Protein AF-A0A4C1UKQ3-F1 (afdb_monomer)

Secondary structure (DSSP, 8-state):
-PPP-PPPPPPPPPHHHHHHHHHHHHHHHHHHHHHHHHHHHHHHHHHHHHHHHHHT--HHHHHHHHHHHHTSPPP----HHHHHHHHTTSTTS----------PPP-----SSTT--HHHHHHHHHTTS-HHHHT---PPPTTT--SS--TT-------TTT--SS-GGG-HHHHTTPPPP-HHHHHTT-S---S-TT-TT-HHHHHHHHHHT-

Radius of gyration: 34.59 Å; Cα contacts (8 Å, |Δi|>4): 148; chains: 1; bounding box: 80×57×110 Å

Solvent-accessible surface area (backbone atoms only — not comparable to full-atom values): 13411 Å² total; per-residue (Å²): 138,83,81,81,84,74,81,73,82,78,82,74,80,52,76,64,58,55,49,52,51,49,52,50,54,52,51,54,50,50,52,53,50,53,58,48,50,56,51,50,53,52,50,52,50,54,53,50,52,52,50,51,60,57,71,68,57,61,59,73,60,57,50,51,56,49,50,58,59,69,68,48,75,76,76,80,78,76,52,72,73,62,53,58,68,67,49,76,81,62,81,87,75,86,88,84,79,90,70,81,90,60,96,75,83,88,80,91,86,79,71,94,54,85,86,60,48,41,68,58,51,45,50,56,48,33,74,75,38,68,18,66,83,69,67,49,73,73,73,64,41,83,38,61,64,45,68,66,75,70,93,84,61,90,58,67,50,40,14,61,46,70,59,42,86,42,56,69,89,74,40,57,56,66,74,72,67,50,81,29,33,16,52,63,32,54,75,68,71,45,86,84,22,87,39,42,62,80,41,86,82,35,64,69,56,50,50,49,53,48,58,29,52,73

Organism: Eumeta variegata (NCBI:txid151549)

pLDDT: mean 76.01, std 15.46, range [34.31, 97.88]

Foldseek 3Di:
DDDDDDDDDDDDDDPVVVVVVVVVVVVVVVVVVVVVVVVVVVVVVVVVVVVVVVVPPPVVVVVVVVVVVVPDPDPPPDDPVNVVVVVPVPPPDDDDDPPPPDPDDDDDDDDPDPPDFQLNVLLVVVVVDQLQVVVDAFDADQAQLHGGDDPPDPGQRADQFERDNDHVVPDPCVVVVHFGFQPVCVVVVHPPGRHTVPDPPPVNRVVRRVSSND

Structure (mmCIF, N/CA/C/O backbone):
data_AF-A0A4C1UKQ3-F1
#
_entry.id   AF-A0A4C1UKQ3-F1
#
loop_
_atom_site.group_PDB
_atom_site.id
_atom_site.type_symbol
_atom_site.label_atom_id
_atom_site.label_alt_id
_atom_site.label_comp_id
_atom_site.label_asym_id
_atom_site.label_entity_id
_atom_site.label_seq_id
_atom_site.pdbx_PDB_ins_code
_atom_site.Cartn_x
_atom_site.Cartn_y
_atom_site.Cartn_z
_atom_site.occupancy
_atom_site.B_iso_or_equiv
_atom_site.auth_seq_id
_atom_site.auth_comp_id
_atom_site.auth_asym_id
_atom_site.auth_atom_id
_atom_site.pdbx_PDB_model_num
ATOM 1 N N . MET A 1 1 ? 35.323 -34.442 -69.545 1.00 52.25 1 MET A N 1
ATOM 2 C CA . MET A 1 1 ? 36.207 -34.529 -68.365 1.00 52.25 1 MET A CA 1
ATOM 3 C C . MET A 1 1 ? 36.497 -33.111 -67.901 1.00 52.25 1 MET A C 1
ATOM 5 O O . MET A 1 1 ? 37.177 -32.387 -68.611 1.00 52.25 1 MET A O 1
ATOM 9 N N . THR A 1 2 ? 35.894 -32.681 -66.796 1.00 52.81 2 THR A N 1
ATOM 10 C CA . THR A 1 2 ? 36.154 -31.389 -66.136 1.00 52.81 2 THR A CA 1
ATOM 11 C C . THR A 1 2 ? 37.324 -31.550 -65.155 1.00 52.81 2 THR A C 1
ATOM 13 O O . THR A 1 2 ? 37.358 -32.564 -64.456 1.00 52.81 2 THR A O 1
ATOM 16 N N . PRO A 1 3 ? 38.295 -30.618 -65.093 1.00 64.12 3 PRO A N 1
ATOM 17 C CA . PRO A 1 3 ? 39.386 -30.708 -64.126 1.00 64.12 3 PRO A CA 1
ATOM 18 C C . PRO A 1 3 ? 38.882 -30.336 -62.719 1.00 64.12 3 PRO A C 1
ATOM 20 O O . PRO A 1 3 ? 37.920 -29.569 -62.606 1.00 64.12 3 PRO A O 1
ATOM 23 N N . PRO A 1 4 ? 39.499 -30.855 -61.641 1.00 64.12 4 PRO A N 1
ATOM 24 C CA . PRO A 1 4 ? 39.109 -30.483 -60.292 1.00 64.12 4 PRO A CA 1
ATOM 25 C C . PRO A 1 4 ? 39.545 -29.040 -60.024 1.00 64.12 4 PRO A C 1
ATOM 27 O O . PRO A 1 4 ? 40.678 -28.653 -60.316 1.00 64.12 4 PRO A O 1
ATOM 30 N N . LEU A 1 5 ? 38.623 -28.247 -59.478 1.00 61.47 5 LEU A N 1
ATOM 31 C CA . LEU A 1 5 ? 38.885 -26.893 -59.011 1.00 61.47 5 LEU A CA 1
ATOM 32 C C . LEU A 1 5 ? 39.903 -26.990 -57.863 1.00 61.47 5 LEU A C 1
ATOM 34 O O . LEU A 1 5 ? 39.582 -27.476 -56.780 1.00 61.47 5 LEU A O 1
ATOM 38 N N . GLY A 1 6 ? 41.154 -26.616 -58.129 1.00 60.28 6 GLY A N 1
ATOM 39 C CA . GLY A 1 6 ? 42.199 -26.577 -57.113 1.00 60.28 6 GLY A CA 1
ATOM 40 C C . GLY A 1 6 ? 41.839 -25.552 -56.042 1.00 60.28 6 GLY A C 1
ATOM 41 O O . GLY A 1 6 ? 41.586 -24.391 -56.361 1.00 60.28 6 GLY A O 1
ATOM 42 N N . ASN A 1 7 ? 41.805 -25.979 -54.779 1.00 62.75 7 ASN A N 1
ATOM 43 C CA . ASN A 1 7 ? 41.652 -25.071 -53.648 1.00 62.75 7 ASN A CA 1
ATOM 44 C C . ASN A 1 7 ? 42.828 -24.085 -53.647 1.00 62.75 7 ASN A C 1
ATOM 46 O O . ASN A 1 7 ? 43.986 -24.495 -53.553 1.00 62.75 7 ASN A O 1
ATOM 50 N N . ALA A 1 8 ? 42.521 -22.794 -53.779 1.00 64.38 8 ALA A N 1
ATOM 51 C CA . ALA A 1 8 ? 43.506 -21.727 -53.681 1.00 64.38 8 ALA A CA 1
ATOM 52 C C . ALA A 1 8 ? 44.165 -21.743 -52.284 1.00 64.38 8 ALA A C 1
ATOM 54 O O . ALA A 1 8 ? 43.470 -22.010 -51.298 1.00 64.38 8 ALA A O 1
ATOM 55 N N . PRO A 1 9 ? 45.476 -21.455 -52.167 1.00 60.47 9 PRO A N 1
ATOM 56 C CA . PRO A 1 9 ? 46.131 -21.349 -50.869 1.00 60.47 9 PRO A CA 1
ATOM 57 C C . PRO A 1 9 ? 45.446 -20.259 -50.042 1.00 60.47 9 PRO A C 1
ATOM 59 O O . PRO A 1 9 ? 45.305 -19.129 -50.511 1.00 60.47 9 PRO A O 1
ATOM 62 N N . GLN A 1 10 ? 45.013 -20.586 -48.821 1.00 66.00 10 GLN A N 1
ATOM 63 C CA . GLN A 1 10 ? 44.554 -19.567 -47.881 1.00 66.00 10 GLN A CA 1
ATOM 64 C C . GLN A 1 10 ? 45.726 -18.621 -47.601 1.00 66.00 10 GLN A C 1
ATOM 66 O O . GLN A 1 10 ? 46.778 -19.063 -47.136 1.00 66.00 10 GLN A O 1
ATOM 71 N N . GLN A 1 11 ? 45.563 -17.338 -47.938 1.00 68.62 11 GLN A N 1
ATOM 72 C CA . GLN A 1 11 ? 46.533 -16.300 -47.601 1.00 68.62 11 GLN A CA 1
ATOM 73 C C . GLN A 1 11 ? 46.699 -16.271 -46.082 1.00 68.62 11 GLN A C 1
ATOM 75 O O . GLN A 1 11 ? 45.738 -16.057 -45.345 1.00 68.62 11 GLN A O 1
ATOM 80 N N . THR A 1 12 ? 47.917 -16.538 -45.617 1.00 71.62 12 THR A N 1
ATOM 81 C CA . THR A 1 12 ? 48.281 -16.353 -44.215 1.00 71.62 12 THR A CA 1
ATOM 82 C C . THR A 1 12 ? 48.297 -14.854 -43.920 1.00 71.62 12 THR A C 1
ATOM 84 O O . THR A 1 12 ? 48.915 -14.129 -44.706 1.00 71.62 12 THR A O 1
ATOM 87 N N . PRO A 1 13 ? 47.657 -14.396 -42.829 1.00 73.69 13 PRO A N 1
ATOM 88 C CA . PRO A 1 13 ? 47.662 -12.986 -42.462 1.00 73.69 13 PRO A CA 1
ATOM 89 C C . PRO A 1 13 ? 49.097 -12.489 -42.315 1.00 73.69 13 PRO A C 1
ATOM 91 O O . PRO A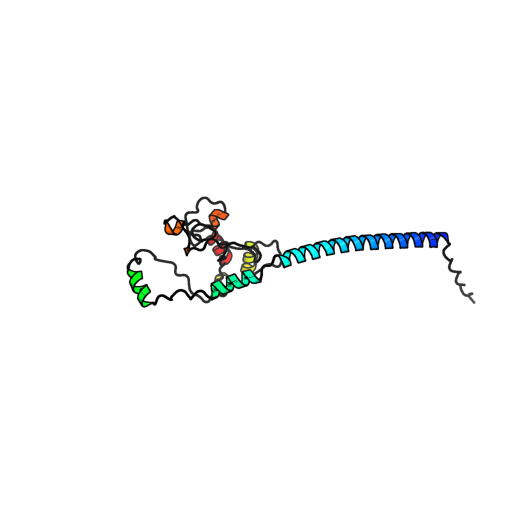 1 13 ? 49.975 -13.231 -41.855 1.00 73.69 13 PRO A O 1
ATOM 94 N N . ASP A 1 14 ? 49.344 -11.252 -42.732 1.00 80.25 14 ASP A N 1
ATOM 95 C CA . ASP A 1 14 ? 50.681 -10.681 -42.641 1.00 80.25 14 ASP A CA 1
ATOM 96 C C . ASP A 1 14 ? 51.063 -10.370 -41.176 1.00 80.25 14 ASP A C 1
ATOM 98 O O . ASP A 1 14 ? 50.234 -10.332 -40.261 1.00 80.25 14 ASP A O 1
ATOM 102 N N . GLY A 1 15 ? 52.360 -10.177 -40.916 1.00 80.56 15 GLY A N 1
ATOM 103 C CA . GLY A 1 15 ? 52.847 -9.916 -39.557 1.00 80.56 15 GLY A CA 1
ATOM 104 C C . GLY A 1 15 ? 52.303 -8.619 -38.938 1.00 80.56 15 GLY A C 1
ATOM 105 O O . GLY A 1 15 ? 52.258 -8.504 -37.712 1.00 80.56 15 GLY A O 1
ATOM 106 N N . ALA A 1 16 ? 51.870 -7.656 -39.758 1.00 82.56 16 ALA A N 1
ATOM 107 C CA . ALA A 1 16 ? 51.319 -6.388 -39.294 1.00 82.56 16 ALA A CA 1
ATOM 108 C C . ALA A 1 16 ? 49.851 -6.541 -38.862 1.00 82.56 16 ALA A C 1
ATOM 110 O O . ALA A 1 16 ? 49.470 -6.017 -37.815 1.00 82.56 16 ALA A O 1
ATOM 111 N N . GLU A 1 17 ? 49.057 -7.321 -39.596 1.00 83.12 17 GLU A N 1
ATOM 112 C CA . GLU A 1 17 ? 47.681 -7.693 -39.256 1.00 83.12 17 GLU A CA 1
ATOM 113 C C . GLU A 1 17 ? 47.626 -8.473 -37.938 1.00 83.12 17 GLU A C 1
ATOM 115 O O . GLU A 1 17 ? 46.808 -8.172 -37.065 1.00 83.12 17 GLU A O 1
ATOM 120 N N . ILE A 1 18 ? 48.553 -9.417 -37.739 1.00 87.25 18 ILE A N 1
ATOM 121 C CA . ILE A 1 18 ? 48.665 -10.181 -36.487 1.00 87.25 18 ILE A CA 1
ATOM 122 C C . ILE A 1 18 ? 49.043 -9.260 -35.316 1.00 87.25 18 ILE A C 1
ATOM 124 O O . ILE A 1 18 ? 48.473 -9.367 -34.224 1.00 87.25 18 ILE A O 1
ATOM 128 N N . SER A 1 19 ? 49.976 -8.326 -35.530 1.00 89.12 19 SER A N 1
ATOM 129 C CA . SER A 1 19 ? 50.371 -7.351 -34.508 1.00 89.12 19 SER A CA 1
ATOM 130 C C . SER A 1 19 ? 49.210 -6.428 -34.129 1.00 89.12 19 SER A C 1
ATOM 132 O O . SER A 1 19 ? 48.970 -6.210 -32.943 1.00 89.12 19 SER A O 1
ATOM 134 N N . ALA A 1 20 ? 48.463 -5.919 -35.112 1.00 90.25 20 ALA A N 1
ATOM 135 C CA . ALA A 1 20 ? 47.317 -5.044 -34.881 1.00 90.25 20 ALA A CA 1
ATOM 136 C C . ALA A 1 20 ? 46.193 -5.766 -34.123 1.00 90.25 20 ALA A C 1
ATOM 138 O O . ALA A 1 20 ? 45.670 -5.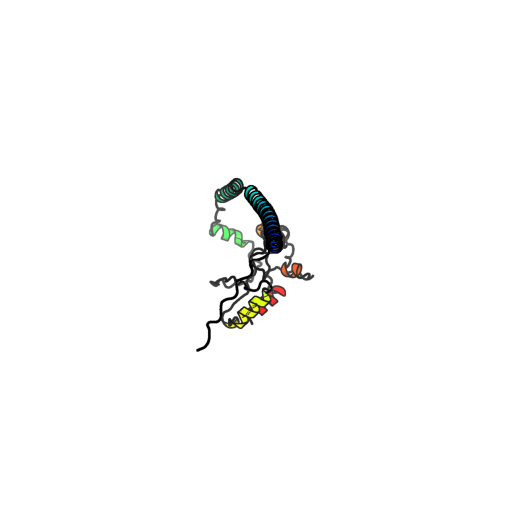237 -33.140 1.00 90.25 20 ALA A O 1
ATOM 139 N N . ALA A 1 21 ? 45.873 -7.003 -34.517 1.00 89.62 21 ALA A N 1
ATOM 140 C CA . ALA A 1 21 ? 44.888 -7.829 -33.823 1.00 89.62 21 ALA A CA 1
ATOM 141 C C . ALA A 1 21 ? 45.292 -8.098 -32.364 1.00 89.62 21 ALA A C 1
ATOM 143 O O . ALA A 1 21 ? 44.462 -8.007 -31.462 1.00 89.62 21 ALA A O 1
ATOM 144 N N . THR A 1 22 ? 46.579 -8.352 -32.112 1.00 90.94 22 THR A N 1
ATOM 145 C CA . THR A 1 22 ? 47.104 -8.567 -30.755 1.00 90.94 22 THR A CA 1
ATOM 146 C C . THR A 1 22 ? 46.943 -7.320 -29.884 1.00 90.94 22 THR A C 1
ATOM 148 O O . THR A 1 22 ? 46.525 -7.420 -28.730 1.00 90.94 22 THR A O 1
ATOM 151 N N . THR A 1 23 ? 47.224 -6.131 -30.425 1.00 93.75 23 THR A N 1
ATOM 152 C CA . THR A 1 23 ? 47.033 -4.866 -29.703 1.00 93.75 23 THR A CA 1
ATOM 153 C C . THR A 1 23 ? 45.564 -4.620 -29.364 1.00 93.75 23 THR A C 1
ATOM 155 O O . THR A 1 23 ? 45.269 -4.243 -28.232 1.00 93.75 23 THR A O 1
ATOM 158 N N . ILE A 1 24 ? 44.644 -4.880 -30.299 1.00 94.50 24 ILE A N 1
ATOM 159 C CA . ILE A 1 24 ? 43.198 -4.725 -30.074 1.00 94.50 24 ILE A CA 1
ATOM 160 C C . ILE A 1 24 ? 42.726 -5.667 -28.963 1.00 94.50 24 ILE A C 1
ATOM 162 O O . ILE A 1 24 ? 42.118 -5.216 -27.996 1.00 94.50 24 ILE A O 1
ATOM 166 N N . ILE A 1 25 ? 43.080 -6.951 -29.047 1.00 95.12 25 ILE A N 1
ATOM 167 C CA . ILE A 1 25 ? 42.702 -7.959 -28.046 1.00 95.12 25 ILE A CA 1
ATOM 168 C C . ILE A 1 25 ? 43.240 -7.585 -26.660 1.00 95.12 25 ILE A C 1
ATOM 170 O O . ILE A 1 25 ? 42.532 -7.689 -25.658 1.00 95.12 25 ILE A O 1
ATOM 174 N N . ASN A 1 26 ? 44.490 -7.127 -26.583 1.00 94.44 26 ASN A N 1
ATOM 175 C CA . ASN A 1 26 ? 45.079 -6.700 -25.317 1.00 94.44 26 ASN A CA 1
ATOM 176 C C . ASN A 1 26 ? 44.364 -5.472 -24.748 1.00 94.44 26 ASN A C 1
ATOM 178 O O . ASN A 1 26 ? 44.106 -5.427 -23.547 1.00 94.44 26 ASN A O 1
ATOM 182 N N . GLN A 1 27 ? 43.992 -4.512 -25.595 1.00 95.88 27 GLN A N 1
ATOM 183 C CA . GLN A 1 27 ? 43.266 -3.321 -25.169 1.00 95.88 27 GLN A CA 1
ATOM 184 C C . GLN A 1 27 ? 41.858 -3.652 -24.660 1.00 95.88 27 GLN A C 1
ATOM 186 O O . GLN A 1 27 ? 41.447 -3.143 -23.619 1.00 95.88 27 GLN A O 1
ATOM 191 N N . GLU A 1 28 ? 41.134 -4.536 -25.346 1.00 95.94 28 GLU A N 1
ATOM 192 C CA . GLU A 1 28 ? 39.819 -5.015 -24.907 1.00 95.94 28 GLU A CA 1
ATOM 193 C C . GLU A 1 28 ? 39.906 -5.781 -23.584 1.00 95.94 28 GLU A C 1
ATOM 195 O O . GLU A 1 28 ? 39.050 -5.638 -22.710 1.00 95.94 28 GLU A O 1
ATOM 200 N N . ASN A 1 29 ? 40.956 -6.582 -23.401 1.00 95.88 29 ASN A N 1
ATOM 201 C CA . ASN A 1 29 ? 41.187 -7.275 -22.139 1.00 95.88 29 ASN A CA 1
ATOM 202 C C . ASN A 1 29 ? 41.502 -6.299 -21.000 1.00 95.88 29 ASN A C 1
ATOM 204 O O . ASN A 1 29 ? 40.988 -6.489 -19.899 1.00 95.88 29 ASN A O 1
ATOM 208 N N . LEU A 1 30 ? 42.281 -5.244 -21.259 1.00 96.75 30 LEU A N 1
ATOM 209 C CA . LEU A 1 30 ? 42.541 -4.188 -20.277 1.00 96.75 30 LEU A CA 1
ATOM 210 C C . LEU A 1 30 ? 41.256 -3.448 -19.881 1.00 96.75 30 LEU A C 1
ATOM 212 O O . LEU A 1 30 ? 41.006 -3.280 -18.689 1.00 96.75 30 LEU A O 1
ATOM 216 N N . ASP A 1 31 ? 40.410 -3.084 -20.847 1.00 96.94 31 ASP A N 1
ATOM 217 C CA . ASP A 1 31 ? 39.111 -2.446 -20.580 1.00 96.94 31 ASP A CA 1
ATOM 218 C C . ASP A 1 31 ? 38.202 -3.346 -19.727 1.00 96.94 31 ASP A C 1
ATOM 220 O O . ASP A 1 31 ? 37.620 -2.921 -18.726 1.00 96.94 31 ASP A O 1
ATOM 224 N N . ARG A 1 32 ? 38.146 -4.642 -20.056 1.00 96.94 32 ARG A N 1
ATOM 225 C CA . ARG A 1 32 ? 37.384 -5.629 -19.281 1.00 96.94 32 ARG A CA 1
ATOM 226 C C . ARG A 1 32 ? 37.901 -5.791 -17.854 1.00 96.94 32 ARG A C 1
ATOM 228 O O . ARG A 1 32 ? 37.076 -5.942 -16.951 1.00 96.94 32 ARG A O 1
ATOM 235 N N . CYS A 1 33 ? 39.220 -5.792 -17.655 1.00 95.12 33 CYS A N 1
ATOM 236 C CA . CYS A 1 33 ? 39.830 -5.864 -16.328 1.00 95.12 33 CYS A CA 1
ATOM 237 C C . CYS A 1 33 ? 39.490 -4.620 -15.504 1.00 95.12 33 CYS A C 1
ATOM 239 O O . CYS A 1 33 ? 38.951 -4.765 -14.410 1.00 95.12 33 CYS A O 1
ATOM 241 N N . SER A 1 34 ? 39.673 -3.424 -16.066 1.00 97.25 34 SER A N 1
ATOM 242 C CA . SER A 1 34 ? 39.335 -2.163 -15.393 1.00 97.25 34 SER A CA 1
ATOM 243 C C . SER A 1 34 ? 37.853 -2.108 -14.998 1.00 97.25 34 SER A C 1
ATOM 245 O O . SER A 1 34 ? 37.510 -1.859 -13.846 1.00 97.25 34 SER A O 1
ATOM 247 N N . LYS A 1 35 ? 36.947 -2.495 -15.902 1.00 97.50 35 LYS A N 1
ATOM 248 C CA . LYS A 1 35 ? 35.506 -2.551 -15.612 1.00 97.50 35 LYS A CA 1
ATOM 249 C C . LYS A 1 35 ? 35.136 -3.565 -14.525 1.00 97.50 35 LYS A C 1
ATOM 251 O O . LYS A 1 35 ? 34.090 -3.436 -13.883 1.00 97.50 35 LYS A O 1
ATOM 256 N N . MET A 1 36 ? 35.917 -4.633 -14.373 1.00 97.56 36 MET A N 1
ATOM 257 C CA . MET A 1 36 ? 35.715 -5.607 -13.302 1.00 97.56 36 MET A CA 1
ATOM 258 C C . MET A 1 36 ? 36.168 -5.040 -11.955 1.00 97.56 36 MET A C 1
ATOM 260 O O . MET A 1 36 ? 35.475 -5.247 -10.960 1.00 97.56 36 MET A O 1
ATOM 264 N N . GLU A 1 37 ? 37.279 -4.305 -11.931 1.00 95.19 37 GLU A N 1
ATOM 265 C CA . GLU A 1 37 ? 37.791 -3.636 -10.732 1.00 95.19 37 GLU A CA 1
ATOM 266 C C . GLU A 1 37 ? 36.777 -2.623 -10.188 1.00 95.19 37 GLU A C 1
ATOM 268 O O . GLU A 1 37 ? 36.407 -2.723 -9.019 1.00 95.19 37 GLU A O 1
ATOM 273 N N . ASP A 1 38 ? 36.195 -1.779 -11.047 1.00 97.56 38 ASP A N 1
ATOM 274 C CA . ASP A 1 38 ? 35.147 -0.822 -10.653 1.00 97.56 38 ASP A CA 1
ATOM 275 C C . ASP A 1 38 ? 33.934 -1.515 -10.005 1.00 97.56 38 ASP A C 1
ATOM 277 O O . ASP A 1 38 ? 33.355 -1.060 -9.013 1.00 97.56 38 ASP A O 1
ATOM 281 N N . LYS A 1 39 ? 33.521 -2.660 -10.566 1.00 97.12 39 LYS A N 1
ATOM 282 C CA . LYS A 1 39 ? 32.414 -3.455 -10.013 1.00 97.12 39 LYS A CA 1
ATOM 283 C C . LYS A 1 39 ? 32.779 -4.068 -8.669 1.00 97.12 39 LYS A C 1
ATOM 285 O O . LYS A 1 39 ? 31.918 -4.146 -7.795 1.00 97.12 39 LYS A O 1
ATOM 290 N N . MET A 1 40 ? 34.018 -4.526 -8.515 1.00 97.88 40 MET A N 1
ATOM 291 C CA . MET A 1 40 ? 34.505 -5.109 -7.271 1.00 97.88 40 MET A CA 1
ATOM 292 C C . MET A 1 40 ? 34.584 -4.054 -6.166 1.00 97.88 40 MET A C 1
ATOM 294 O O . MET A 1 40 ? 34.157 -4.328 -5.047 1.00 97.88 40 MET A O 1
ATOM 298 N N . GLU A 1 41 ? 35.037 -2.843 -6.484 1.00 97.38 41 GLU A N 1
ATOM 299 C CA . GLU A 1 41 ? 35.058 -1.721 -5.546 1.00 97.38 41 GLU A CA 1
ATOM 300 C C . GLU A 1 41 ? 33.640 -1.343 -5.097 1.00 97.38 41 GLU A C 1
ATOM 302 O O . GLU A 1 41 ? 33.370 -1.218 -3.899 1.00 97.38 41 GLU A O 1
ATOM 307 N N . LYS A 1 42 ? 32.687 -1.282 -6.037 1.00 97.50 42 LYS A N 1
ATOM 308 C CA . LYS A 1 42 ? 31.276 -1.049 -5.709 1.00 97.50 42 LYS A CA 1
ATOM 309 C C . LYS A 1 42 ? 30.697 -2.141 -4.804 1.00 97.50 42 LYS A C 1
ATOM 311 O O . LYS A 1 42 ? 30.035 -1.831 -3.814 1.00 97.50 42 LYS A O 1
ATOM 316 N N . LEU A 1 43 ? 30.956 -3.412 -5.115 1.00 97.81 43 LEU A N 1
ATOM 317 C CA . LEU A 1 43 ? 30.516 -4.534 -4.281 1.00 97.81 43 LEU A CA 1
ATOM 318 C C . LEU A 1 43 ? 31.134 -4.471 -2.881 1.00 97.81 43 LEU A C 1
ATOM 320 O O . LEU A 1 43 ? 30.448 -4.736 -1.897 1.00 97.81 43 LEU A O 1
ATOM 324 N N . LEU A 1 44 ? 32.406 -4.087 -2.771 1.00 97.25 44 LEU A N 1
ATOM 325 C CA . LEU A 1 44 ? 33.081 -3.933 -1.486 1.00 97.25 44 LEU A CA 1
ATOM 326 C C . LEU A 1 44 ? 32.432 -2.827 -0.639 1.00 97.25 44 LEU A C 1
ATOM 328 O O . LEU A 1 44 ? 32.240 -3.010 0.568 1.00 97.25 44 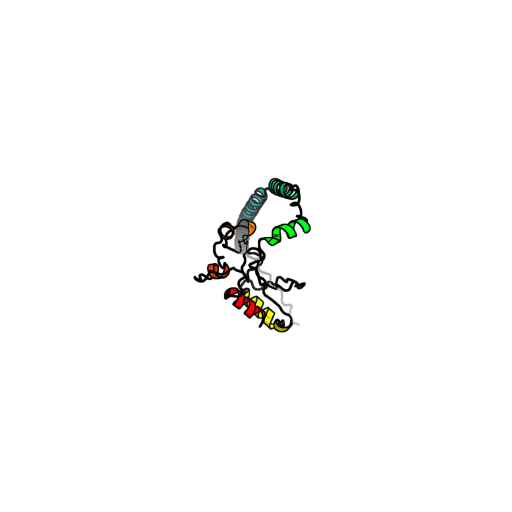LEU A O 1
ATOM 33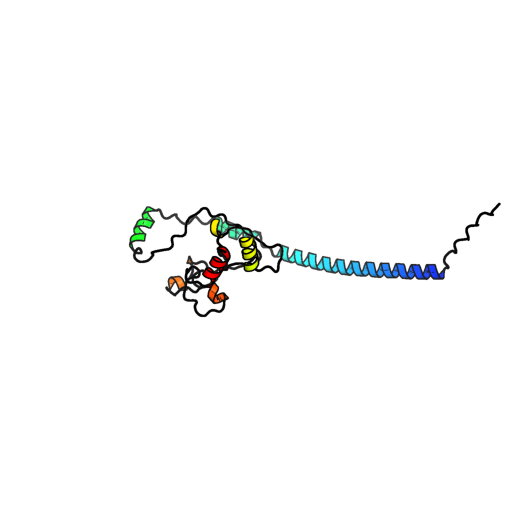2 N N . ALA A 1 45 ? 32.034 -1.717 -1.264 1.00 97.38 45 ALA A N 1
ATOM 333 C CA . ALA A 1 45 ? 31.298 -0.645 -0.598 1.00 97.38 45 ALA A CA 1
ATOM 334 C C . ALA A 1 45 ? 29.914 -1.112 -0.104 1.00 97.38 45 ALA A C 1
ATOM 336 O O . ALA A 1 45 ? 29.563 -0.877 1.054 1.00 97.38 45 ALA A O 1
ATOM 337 N N . GLU A 1 46 ? 29.154 -1.836 -0.932 1.00 96.19 46 GLU A N 1
ATOM 338 C CA . GLU A 1 46 ? 27.840 -2.391 -0.560 1.00 96.19 46 GLU A CA 1
ATOM 339 C C . GLU A 1 46 ? 27.943 -3.417 0.585 1.00 96.19 46 GLU A C 1
ATOM 341 O O . GLU A 1 46 ? 27.157 -3.384 1.540 1.00 96.19 46 GLU A O 1
ATOM 346 N N . VAL A 1 47 ? 28.947 -4.299 0.538 1.00 96.31 47 VAL A N 1
ATOM 347 C CA . VAL A 1 47 ? 29.224 -5.278 1.603 1.00 96.31 47 VAL A CA 1
ATOM 348 C C . VAL A 1 47 ? 29.601 -4.574 2.905 1.00 96.31 47 VAL A C 1
ATOM 350 O O . VAL A 1 47 ? 29.113 -4.952 3.972 1.00 96.31 47 VAL A O 1
ATOM 353 N N . THR A 1 48 ? 30.430 -3.532 2.834 1.00 95.12 48 THR A N 1
ATOM 354 C CA . THR A 1 48 ? 30.837 -2.753 4.012 1.00 95.12 48 THR A CA 1
ATOM 355 C C . THR A 1 48 ? 29.643 -2.036 4.639 1.00 95.12 48 THR A C 1
ATOM 357 O O . THR A 1 48 ? 29.446 -2.135 5.849 1.00 95.12 48 THR A O 1
ATOM 360 N N . SER A 1 49 ? 28.793 -1.409 3.822 1.00 95.50 49 SER A N 1
ATOM 361 C CA . SER A 1 49 ? 27.562 -0.756 4.283 1.00 95.50 49 SER A CA 1
ATOM 362 C C . SER A 1 49 ? 26.607 -1.744 4.963 1.00 95.50 49 SER A C 1
ATOM 364 O O . SER A 1 49 ? 26.124 -1.498 6.067 1.00 95.50 49 SER A O 1
ATOM 366 N N . THR A 1 50 ? 26.398 -2.919 4.362 1.00 90.44 50 THR A N 1
ATOM 367 C CA . THR A 1 50 ? 25.539 -3.965 4.940 1.00 90.44 50 THR A CA 1
ATOM 368 C C . THR A 1 50 ? 26.090 -4.474 6.274 1.00 90.44 50 THR A C 1
ATOM 370 O O . THR A 1 50 ? 25.339 -4.687 7.229 1.00 90.44 50 THR A O 1
ATOM 373 N N . LYS A 1 51 ? 27.414 -4.649 6.365 1.00 90.50 51 LYS A N 1
ATOM 374 C CA . LYS A 1 51 ? 28.095 -5.064 7.595 1.00 90.50 51 LYS A CA 1
ATOM 375 C C . LYS A 1 51 ? 27.928 -4.032 8.712 1.00 90.50 51 LYS A C 1
ATOM 377 O O . LYS A 1 51 ? 27.717 -4.425 9.857 1.00 90.50 51 LYS A O 1
ATOM 382 N N . GLU A 1 52 ? 27.997 -2.742 8.392 1.00 90.00 52 GLU A N 1
ATOM 383 C CA . GLU A 1 52 ? 27.764 -1.663 9.355 1.00 90.00 52 GLU A CA 1
ATOM 384 C C . GLU A 1 52 ? 26.327 -1.692 9.890 1.00 90.00 52 GLU A C 1
ATOM 386 O O . GLU A 1 52 ? 26.125 -1.721 11.105 1.00 90.00 52 GLU A O 1
ATOM 391 N N . MET A 1 53 ? 25.334 -1.792 9.000 1.00 84.81 53 MET A N 1
ATOM 392 C CA . MET A 1 53 ? 23.924 -1.897 9.392 1.00 84.81 53 MET A CA 1
ATOM 393 C C . MET A 1 53 ? 23.664 -3.100 10.306 1.00 84.81 53 MET A C 1
ATOM 395 O O . MET A 1 53 ? 22.921 -2.996 11.281 1.00 84.81 53 MET A O 1
ATOM 399 N N . LEU A 1 54 ? 24.291 -4.244 10.015 1.00 83.06 54 LEU A N 1
ATOM 400 C CA . LEU A 1 54 ? 24.150 -5.445 10.833 1.00 83.06 54 LEU A CA 1
ATOM 401 C C . LEU A 1 54 ? 24.831 -5.295 12.203 1.00 83.06 54 LEU A C 1
ATOM 403 O O . LEU A 1 54 ? 24.295 -5.766 13.204 1.00 83.06 54 LEU A O 1
ATOM 407 N N . GLY A 1 55 ? 25.980 -4.614 12.264 1.00 80.69 55 GLY A N 1
ATOM 408 C CA . GLY A 1 55 ? 26.690 -4.323 13.514 1.00 80.69 55 GLY A CA 1
ATOM 409 C C . GLY A 1 55 ? 25.927 -3.381 14.451 1.00 80.69 55 GLY A C 1
ATOM 410 O O . GLY A 1 55 ? 26.082 -3.470 15.665 1.00 80.69 55 GLY A O 1
ATOM 411 N N . GLN A 1 56 ? 25.060 -2.524 13.908 1.00 76.38 56 GLN A N 1
ATOM 412 C CA . GLN A 1 56 ? 24.199 -1.625 14.686 1.00 76.38 56 GLN A CA 1
ATOM 413 C C . GLN A 1 56 ? 22.965 -2.324 15.289 1.00 76.38 56 GLN A C 1
ATOM 415 O O . GLN A 1 56 ? 22.216 -1.725 16.064 1.00 76.38 56 GLN A O 1
ATOM 420 N N . MET A 1 57 ? 22.723 -3.597 14.964 1.00 76.31 57 MET A N 1
ATOM 421 C CA . MET A 1 57 ? 21.564 -4.332 15.459 1.00 76.31 57 MET A CA 1
ATOM 422 C C . MET A 1 57 ? 21.796 -4.811 16.901 1.00 76.31 57 MET A C 1
ATOM 424 O O . MET A 1 57 ? 22.389 -5.861 17.143 1.00 76.31 57 MET A O 1
ATOM 428 N N . HIS A 1 58 ? 21.286 -4.059 17.879 1.00 73.69 58 HIS A N 1
ATOM 429 C CA . HIS A 1 58 ? 21.478 -4.356 19.303 1.00 73.69 58 HIS A CA 1
ATOM 430 C C . HIS A 1 58 ? 20.532 -5.448 19.847 1.00 73.69 58 HIS A C 1
ATOM 432 O O . HIS A 1 58 ? 19.727 -5.238 20.758 1.00 73.69 58 HIS A O 1
ATOM 438 N N . VAL A 1 59 ? 20.615 -6.647 19.263 1.00 77.38 59 VAL A N 1
ATOM 439 C CA . VAL A 1 59 ? 19.766 -7.808 19.592 1.00 77.38 59 VAL A CA 1
ATOM 440 C C . VAL A 1 59 ? 19.729 -8.132 21.098 1.00 77.38 59 VAL A C 1
ATOM 442 O O . VAL A 1 59 ? 18.632 -8.373 21.605 1.00 77.38 59 VAL A O 1
ATOM 445 N N . PRO A 1 60 ? 20.849 -8.101 21.855 1.00 75.50 60 PRO A N 1
ATOM 446 C CA . PRO A 1 60 ? 20.822 -8.428 23.282 1.00 75.50 60 PRO A CA 1
ATOM 447 C C . PRO A 1 60 ? 19.985 -7.455 24.129 1.00 75.50 60 PRO A C 1
ATOM 449 O O . PRO A 1 60 ? 19.225 -7.898 24.986 1.00 75.50 60 PRO A O 1
ATOM 452 N N . GLU A 1 61 ? 20.060 -6.148 23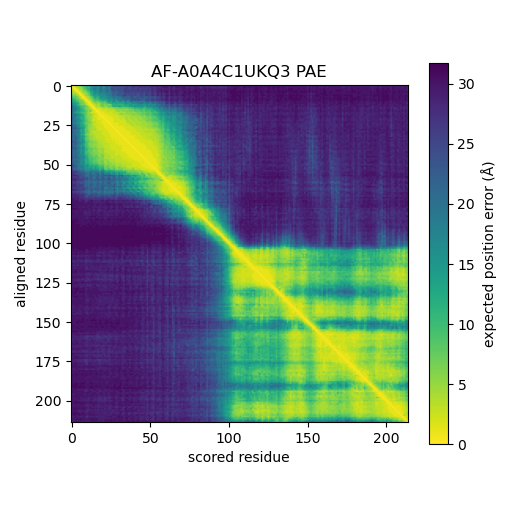.860 1.00 78.50 61 GLU A N 1
ATOM 453 C CA . GLU A 1 61 ? 19.272 -5.142 24.600 1.00 78.50 61 GLU A CA 1
ATOM 454 C C . GLU A 1 61 ? 17.795 -5.202 24.228 1.00 78.50 61 GLU A C 1
ATOM 456 O O . GLU A 1 61 ? 16.941 -5.179 25.111 1.00 78.50 61 GLU A O 1
ATOM 461 N N . ARG A 1 62 ? 17.478 -5.380 22.938 1.00 79.50 62 ARG A N 1
ATOM 462 C CA . ARG A 1 62 ? 16.089 -5.559 22.481 1.00 79.50 62 ARG A CA 1
ATOM 463 C C . ARG A 1 62 ? 15.439 -6.799 23.100 1.00 79.50 62 ARG A C 1
ATOM 465 O O . ARG A 1 62 ? 14.260 -6.774 23.446 1.00 79.50 62 ARG A O 1
ATOM 472 N N . LEU A 1 63 ? 16.197 -7.883 23.274 1.00 82.94 63 LEU A N 1
ATOM 473 C CA . LEU A 1 63 ? 15.717 -9.082 23.964 1.00 82.94 63 LEU A CA 1
ATOM 474 C C . LEU A 1 63 ? 15.486 -8.836 25.459 1.00 82.94 63 LEU A C 1
ATOM 476 O O . LEU A 1 63 ? 14.518 -9.357 26.012 1.00 82.94 63 LEU A O 1
ATOM 480 N N . GLU A 1 64 ? 16.337 -8.049 26.112 1.00 84.12 64 GLU A N 1
ATOM 481 C CA . GLU A 1 64 ? 16.167 -7.688 27.521 1.00 84.12 64 GLU A CA 1
ATOM 482 C C . GLU A 1 64 ? 14.940 -6.786 27.743 1.00 84.12 64 GLU A C 1
ATOM 484 O O . GLU A 1 64 ? 14.182 -6.985 28.694 1.00 84.12 64 GLU A O 1
ATOM 489 N N . GLU A 1 65 ? 14.665 -5.854 26.825 1.00 83.25 65 GLU A N 1
ATOM 490 C CA . GLU A 1 65 ? 13.424 -5.066 26.818 1.00 83.25 65 GLU A CA 1
ATOM 491 C C . GLU A 1 65 ? 12.179 -5.965 26.747 1.00 83.25 65 GLU A C 1
ATOM 493 O O . GLU A 1 65 ? 11.238 -5.788 27.525 1.00 83.25 65 GLU A O 1
ATOM 498 N N . ILE A 1 66 ? 12.186 -6.978 25.875 1.00 81.88 66 ILE A N 1
ATOM 499 C CA . ILE A 1 66 ? 11.077 -7.934 25.739 1.00 81.88 66 ILE A CA 1
ATOM 500 C C . ILE A 1 66 ? 10.914 -8.774 27.010 1.00 81.88 66 ILE A C 1
ATOM 502 O O . ILE A 1 66 ? 9.792 -8.927 27.498 1.00 81.88 66 ILE A O 1
ATOM 506 N N . ARG A 1 67 ? 12.010 -9.283 27.592 1.00 83.12 67 ARG A N 1
ATOM 507 C CA . ARG A 1 67 ? 11.953 -10.051 28.850 1.00 83.12 67 ARG A CA 1
ATOM 508 C C . ARG A 1 67 ? 11.318 -9.239 29.976 1.00 83.12 67 ARG A C 1
ATOM 510 O O . ARG A 1 67 ? 10.479 -9.772 30.699 1.00 83.12 67 ARG A O 1
ATOM 517 N N . LYS A 1 68 ? 11.643 -7.946 30.091 1.00 84.69 68 LYS A N 1
ATOM 518 C CA . LYS A 1 68 ? 11.029 -7.045 31.083 1.00 84.69 68 LYS A CA 1
ATOM 519 C C . LYS A 1 68 ? 9.527 -6.864 30.875 1.00 84.69 68 LYS A C 1
ATOM 521 O O . LYS A 1 68 ? 8.795 -6.720 31.852 1.00 84.69 68 LYS A O 1
ATOM 526 N N . VAL A 1 69 ? 9.054 -6.864 29.630 1.00 78.12 69 VAL A N 1
ATOM 527 C CA . VAL A 1 69 ? 7.617 -6.792 29.325 1.00 78.12 69 VAL A CA 1
ATOM 528 C C . VAL A 1 69 ? 6.917 -8.104 29.679 1.00 78.12 69 VAL A C 1
ATOM 530 O O . VAL A 1 69 ? 5.858 -8.066 30.296 1.00 78.12 69 VAL A O 1
ATOM 533 N N . VAL A 1 70 ? 7.522 -9.251 29.358 1.00 77.44 70 VAL A N 1
ATOM 534 C CA . VAL A 1 70 ? 6.961 -10.583 29.653 1.00 77.44 70 VAL A CA 1
ATOM 535 C C . VAL A 1 70 ? 6.932 -10.878 31.157 1.00 77.44 70 VAL A C 1
ATOM 537 O O . VAL A 1 70 ? 6.012 -11.532 31.635 1.00 77.44 70 VAL A O 1
ATOM 540 N N . ALA A 1 71 ? 7.906 -10.373 31.919 1.00 77.62 71 ALA A N 1
ATOM 541 C CA . ALA A 1 71 ? 7.976 -10.559 33.367 1.00 77.62 71 ALA A CA 1
ATOM 542 C C . ALA A 1 71 ? 6.994 -9.675 34.163 1.00 77.62 71 ALA A C 1
ATOM 544 O O . ALA A 1 71 ? 6.849 -9.869 35.371 1.00 77.62 71 ALA A O 1
ATOM 545 N N . LYS A 1 72 ? 6.321 -8.699 33.531 1.00 78.62 72 LYS A N 1
ATOM 546 C CA . LYS A 1 72 ? 5.286 -7.912 34.213 1.00 78.62 72 LYS A CA 1
ATOM 547 C C . LYS A 1 72 ? 4.065 -8.801 34.481 1.00 78.62 72 LYS A C 1
ATOM 549 O O . LYS A 1 72 ? 3.533 -9.373 33.530 1.00 78.62 72 LYS A O 1
ATOM 554 N N . PRO A 1 73 ? 3.585 -8.890 35.737 1.00 66.94 73 PRO A N 1
ATOM 555 C CA . PRO A 1 73 ? 2.350 -9.596 36.046 1.00 66.94 73 PRO A CA 1
ATOM 556 C C . PRO A 1 73 ? 1.215 -9.058 35.181 1.00 66.94 73 PRO A C 1
ATOM 558 O O . PRO A 1 73 ? 1.083 -7.840 35.017 1.00 66.94 73 PRO A O 1
ATOM 561 N N . ALA A 1 74 ? 0.407 -9.967 34.631 1.00 57.12 74 ALA A N 1
ATOM 562 C CA . ALA A 1 74 ? -0.803 -9.591 33.920 1.00 57.12 74 ALA A CA 1
ATOM 563 C C . ALA A 1 74 ? -1.608 -8.624 34.808 1.00 57.12 74 ALA A C 1
ATOM 565 O O . ALA A 1 74 ? -1.742 -8.892 36.008 1.00 57.12 74 ALA A O 1
ATOM 566 N N . PRO A 1 75 ? -2.103 -7.496 34.263 1.00 65.25 75 PRO A N 1
ATOM 567 C CA . PRO A 1 75 ? -2.971 -6.600 35.008 1.00 65.25 75 PRO A CA 1
ATOM 568 C C . PRO A 1 75 ? -4.054 -7.425 35.694 1.00 65.25 75 PRO A C 1
ATOM 570 O O . PRO A 1 75 ? -4.673 -8.266 35.040 1.00 65.25 75 PRO A O 1
ATOM 573 N N . HIS A 1 76 ? -4.222 -7.222 37.004 1.00 64.38 76 HIS A N 1
ATOM 574 C CA . HIS A 1 76 ? -5.243 -7.902 37.793 1.00 64.38 76 HIS A CA 1
ATOM 575 C C . HIS A 1 76 ? -6.561 -7.836 37.020 1.00 64.38 76 HIS A C 1
ATOM 577 O O . HIS A 1 76 ? -7.087 -6.743 36.798 1.00 64.38 76 HIS A O 1
ATOM 583 N N . MET A 1 77 ? -7.053 -8.985 36.548 1.00 52.62 77 MET A N 1
ATOM 584 C CA . MET A 1 77 ? -8.384 -9.059 35.959 1.00 52.62 77 MET A CA 1
ATOM 585 C C . MET A 1 77 ? -9.351 -8.580 37.034 1.00 52.62 77 MET A C 1
ATOM 587 O O . MET A 1 77 ? -9.535 -9.262 38.039 1.00 52.62 77 MET A O 1
ATOM 591 N N . MET A 1 78 ? -9.930 -7.394 36.853 1.00 63.25 78 MET A N 1
ATOM 592 C CA . MET A 1 78 ? -11.076 -6.988 37.654 1.00 63.25 78 MET A CA 1
ATOM 593 C C . MET A 1 78 ? -12.163 -8.047 37.484 1.00 63.25 78 MET A C 1
ATOM 595 O O . MET A 1 78 ? -12.555 -8.365 36.359 1.00 63.25 78 MET A O 1
ATOM 599 N N . ASP A 1 79 ? -12.626 -8.588 38.607 1.00 73.69 79 ASP A N 1
ATOM 600 C CA . ASP A 1 79 ? -13.753 -9.507 38.636 1.00 73.69 79 ASP A CA 1
ATOM 601 C C . ASP A 1 79 ? -15.014 -8.780 38.138 1.00 73.69 79 ASP A C 1
ATOM 603 O O . ASP A 1 79 ? 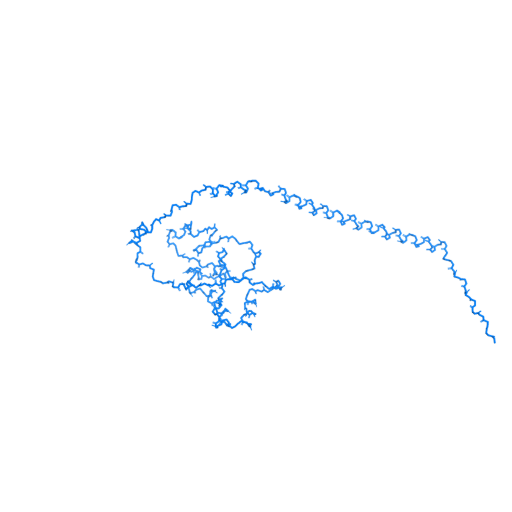-15.232 -7.591 38.393 1.00 73.69 79 ASP A O 1
ATOM 607 N N . TYR A 1 80 ? -15.855 -9.501 37.402 1.00 50.94 80 TYR A N 1
ATOM 608 C CA . TYR A 1 80 ? -17.078 -8.991 36.787 1.00 50.94 80 TYR A CA 1
ATOM 609 C C . TYR A 1 80 ? -18.013 -8.342 37.822 1.00 50.94 80 TYR A C 1
ATOM 611 O O . TYR A 1 80 ? -18.672 -7.337 37.535 1.00 50.94 80 TYR A O 1
ATOM 619 N N . ALA A 1 81 ? -18.019 -8.862 39.053 1.00 60.38 81 ALA A N 1
ATOM 620 C CA . ALA A 1 81 ? -18.769 -8.295 40.169 1.00 60.38 81 ALA A CA 1
ATOM 621 C C . ALA A 1 81 ? -18.280 -6.888 40.566 1.00 60.38 81 ALA A C 1
ATOM 623 O O . ALA A 1 81 ? -19.092 -6.006 40.848 1.00 60.38 81 ALA A O 1
ATOM 624 N N . GLU A 1 82 ? -16.970 -6.641 40.524 1.00 59.50 82 GLU A N 1
ATOM 625 C CA . GLU A 1 82 ? -16.364 -5.356 40.887 1.00 59.50 82 GLU A CA 1
ATOM 626 C C . GLU A 1 82 ? -16.635 -4.279 39.816 1.00 59.50 82 GLU A C 1
ATOM 628 O O . GLU A 1 82 ? -16.910 -3.114 40.127 1.00 59.50 82 GLU A O 1
ATOM 633 N N . ALA A 1 83 ? -16.670 -4.681 38.540 1.00 57.97 83 ALA A N 1
ATOM 634 C CA . ALA A 1 83 ? -17.031 -3.807 37.422 1.00 57.97 83 ALA A CA 1
ATOM 635 C C . ALA A 1 83 ? -18.504 -3.351 37.476 1.00 57.97 83 ALA A C 1
ATOM 637 O O . ALA A 1 83 ? -18.815 -2.192 37.174 1.00 57.97 83 ALA A O 1
ATOM 638 N N . ALA A 1 84 ? -19.414 -4.228 37.917 1.00 53.09 84 ALA A N 1
ATOM 639 C CA . ALA A 1 84 ? -20.839 -3.918 38.025 1.00 53.09 84 ALA A CA 1
ATOM 640 C C . ALA A 1 84 ? -21.130 -2.826 39.073 1.00 53.09 84 ALA A C 1
ATOM 642 O O . ALA A 1 84 ? -21.989 -1.972 38.844 1.00 53.09 84 ALA A O 1
ATOM 643 N N . VAL A 1 85 ? -20.378 -2.780 40.178 1.00 51.91 85 VAL A N 1
ATOM 644 C CA . VAL A 1 85 ? -20.553 -1.758 41.230 1.00 51.91 85 VAL A CA 1
ATOM 645 C C . VAL A 1 85 ? -20.099 -0.375 40.752 1.00 51.91 85 VAL A C 1
ATOM 647 O O . VAL A 1 85 ? -20.763 0.623 41.029 1.00 51.91 85 VAL A O 1
ATOM 650 N N . LYS A 1 86 ? -19.020 -0.303 39.963 1.00 49.19 86 LYS A N 1
ATOM 651 C CA . LYS A 1 86 ? -18.467 0.964 39.452 1.00 49.19 86 LYS A CA 1
ATOM 652 C C . LYS A 1 86 ? -19.264 1.543 38.276 1.00 49.19 86 LYS A C 1
ATOM 654 O O . LYS A 1 86 ? -19.223 2.746 38.027 1.00 49.19 86 LYS A O 1
ATOM 659 N N . SER A 1 87 ? -20.014 0.694 37.571 1.00 41.94 87 SER A N 1
ATOM 660 C CA . SER A 1 87 ? -20.799 1.076 36.392 1.00 41.94 87 SER A CA 1
ATOM 661 C C . SER A 1 87 ? -22.044 1.920 36.709 1.00 41.94 87 SER A C 1
ATOM 663 O O . SER A 1 87 ? -22.491 2.683 35.855 1.00 41.94 87 SER A O 1
ATOM 665 N N . LYS A 1 88 ? -22.565 1.889 37.947 1.00 39.97 88 LYS A N 1
ATOM 666 C CA . LYS A 1 88 ? -23.777 2.638 38.339 1.00 39.97 88 LYS A CA 1
ATOM 667 C C . LYS A 1 88 ? -23.641 4.169 38.320 1.00 39.97 88 LYS A C 1
ATOM 669 O O . LYS A 1 88 ? -24.661 4.845 38.394 1.00 39.97 88 LYS A O 1
ATOM 674 N N . THR A 1 89 ? -22.439 4.721 38.149 1.00 41.16 89 THR A N 1
ATOM 675 C CA . THR A 1 89 ? -22.213 6.180 38.155 1.00 41.16 89 THR A CA 1
ATOM 676 C C . THR A 1 89 ? -22.104 6.804 36.750 1.00 41.16 89 THR A C 1
ATOM 678 O O . THR A 1 89 ? -22.053 8.022 36.643 1.00 41.16 89 THR A O 1
ATOM 681 N N . MET A 1 90 ? -22.106 6.025 35.652 1.00 41.91 90 MET A N 1
ATOM 682 C CA . MET A 1 90 ? -21.901 6.567 34.284 1.00 41.91 90 MET A CA 1
ATOM 683 C C . MET A 1 90 ? -22.989 6.232 33.243 1.00 41.91 90 MET A C 1
ATOM 685 O O . MET A 1 90 ? -22.833 6.550 32.067 1.00 41.91 90 MET A O 1
ATOM 689 N N . VAL A 1 91 ? -24.127 5.647 33.631 1.00 34.62 91 VAL A N 1
ATOM 690 C CA . VAL A 1 91 ? -25.152 5.148 32.676 1.00 34.62 91 VAL A CA 1
ATOM 691 C C . VAL A 1 91 ? -26.051 6.249 32.069 1.00 34.62 91 VAL A C 1
ATOM 693 O O . VAL A 1 91 ? -27.045 5.954 31.415 1.00 34.62 91 VAL A O 1
ATOM 696 N N . ALA A 1 92 ? -25.714 7.535 32.192 1.00 37.62 92 ALA A N 1
ATOM 697 C CA . ALA A 1 92 ? -26.542 8.592 31.600 1.00 37.62 92 ALA A CA 1
ATOM 698 C C . ALA A 1 92 ? -26.232 8.924 30.126 1.00 37.62 92 ALA A C 1
ATOM 700 O O . ALA A 1 92 ? -27.030 9.622 29.506 1.00 37.62 92 ALA A O 1
ATOM 701 N N . PHE A 1 93 ? -25.132 8.454 29.520 1.00 39.50 93 PHE A N 1
ATOM 702 C CA . PHE A 1 93 ? -24.783 8.928 28.171 1.00 39.50 93 PHE A CA 1
ATOM 703 C C . PHE A 1 93 ? -23.973 7.928 27.332 1.00 39.50 93 PHE A C 1
ATOM 705 O O . PHE A 1 93 ? -22.759 8.047 27.230 1.00 39.50 93 PHE A O 1
ATOM 712 N N . ALA A 1 94 ? -24.637 6.940 26.721 1.00 34.31 94 ALA A N 1
ATOM 713 C CA . ALA A 1 94 ? -24.148 6.256 25.511 1.00 34.31 94 ALA A CA 1
ATOM 714 C C . ALA A 1 94 ? -25.217 5.306 24.929 1.00 34.31 94 ALA A C 1
ATOM 716 O O . ALA A 1 94 ? -25.193 4.094 25.123 1.00 34.31 94 ALA A O 1
ATOM 717 N N . LYS A 1 95 ? -26.157 5.865 24.171 1.00 39.81 95 LYS A N 1
ATOM 718 C CA . LYS A 1 95 ? -26.806 5.185 23.036 1.00 39.81 95 LYS A CA 1
ATOM 719 C C . LYS A 1 95 ? -26.135 5.825 21.812 1.00 39.81 95 LYS A C 1
ATOM 721 O O . LYS A 1 95 ? -26.066 7.042 21.781 1.00 39.81 95 LYS A O 1
ATOM 726 N N . THR A 1 96 ? -25.537 5.179 20.821 1.00 36.72 96 THR A N 1
ATOM 727 C CA . THR A 1 96 ? -25.600 3.834 20.245 1.00 36.72 96 THR A CA 1
ATOM 728 C C . THR A 1 96 ? -24.345 3.665 19.379 1.00 36.72 96 THR A C 1
ATOM 730 O O . THR A 1 96 ? -24.029 4.565 18.606 1.00 36.72 96 THR A O 1
ATOM 733 N N . SER A 1 97 ? -23.707 2.496 19.377 1.00 36.09 97 SER A N 1
ATOM 734 C CA . SER A 1 97 ? -23.104 1.979 18.142 1.00 36.09 97 SER A CA 1
ATOM 735 C C . SER A 1 97 ? -23.170 0.459 18.170 1.00 36.09 97 SER A C 1
ATOM 737 O O . SER A 1 97 ? -22.329 -0.219 18.761 1.00 36.09 97 SER A O 1
ATOM 739 N N . THR A 1 98 ? -24.209 -0.085 17.553 1.00 37.72 98 THR A N 1
ATOM 740 C CA . THR A 1 98 ? -24.312 -1.516 17.289 1.00 37.72 98 THR A CA 1
ATOM 741 C C . THR A 1 98 ? -23.328 -1.841 16.170 1.00 37.72 98 THR A C 1
ATOM 743 O O . THR A 1 98 ? -23.685 -1.844 14.994 1.00 37.72 98 THR A O 1
ATOM 746 N N . VAL A 1 99 ? -22.060 -2.065 16.515 1.00 39.91 99 VAL A N 1
ATOM 747 C CA . VAL A 1 99 ? -21.132 -2.737 15.605 1.00 39.91 99 VAL A CA 1
ATOM 748 C C . VAL A 1 99 ? -21.550 -4.201 15.612 1.00 39.91 99 VAL A C 1
ATOM 750 O O . VAL A 1 99 ? -21.510 -4.854 16.653 1.00 39.91 99 VAL A O 1
ATOM 753 N N . ARG A 1 100 ? -22.027 -4.699 14.466 1.00 40.16 100 ARG A N 1
ATOM 754 C CA . ARG A 1 100 ? -22.273 -6.129 14.263 1.00 40.16 100 ARG A CA 1
ATOM 755 C C . ARG A 1 100 ? -20.980 -6.871 14.598 1.00 40.16 100 ARG A C 1
ATOM 757 O O . ARG A 1 100 ? -20.014 -6.796 13.845 1.00 40.16 100 ARG A O 1
ATOM 764 N N . LEU A 1 101 ? -20.981 -7.580 15.721 1.00 40.16 101 LEU A N 1
ATOM 765 C CA . LEU A 1 101 ? -19.954 -8.543 16.096 1.00 40.16 101 LEU A CA 1
ATOM 766 C C . LEU A 1 101 ? -20.145 -9.791 15.215 1.00 40.16 101 LEU A C 1
ATOM 768 O O . LEU A 1 101 ? -20.656 -10.812 15.657 1.00 40.16 101 LEU A O 1
ATOM 772 N N . GLY A 1 102 ? -19.879 -9.649 13.917 1.00 41.91 102 GLY A N 1
ATOM 773 C CA . GLY A 1 102 ? -19.883 -10.749 12.960 1.00 41.91 102 GLY A CA 1
ATOM 774 C C . GLY A 1 102 ? -18.467 -11.279 12.781 1.00 41.91 102 GLY A C 1
ATOM 775 O O . GLY A 1 102 ? -17.521 -10.493 12.791 1.00 41.91 102 GLY A O 1
ATOM 776 N N . ASN A 1 103 ? -18.331 -12.592 12.595 1.00 57.00 103 ASN A N 1
ATOM 777 C CA . ASN A 1 103 ? -17.091 -13.286 12.235 1.00 57.00 103 ASN A CA 1
ATOM 778 C C . ASN A 1 103 ? -16.591 -12.838 10.844 1.00 57.00 103 ASN A C 1
ATOM 780 O O . ASN A 1 103 ? -16.647 -13.593 9.878 1.00 57.00 103 ASN A O 1
ATOM 784 N N . GLY A 1 104 ? -16.174 -11.580 10.711 1.00 60.38 104 GLY A N 1
ATOM 785 C CA . GLY A 1 104 ? -15.652 -11.022 9.472 1.00 60.38 104 GLY A CA 1
ATOM 786 C C . GLY A 1 104 ? -14.239 -11.529 9.213 1.00 60.38 104 GLY A C 1
ATOM 787 O O . GLY A 1 104 ? -13.377 -11.458 10.087 1.00 60.38 104 GLY A O 1
ATOM 788 N N . HIS A 1 105 ? -13.991 -12.033 8.008 1.00 71.94 105 HIS A N 1
ATOM 789 C CA . HIS A 1 105 ? -12.644 -12.365 7.556 1.00 71.94 105 HIS A CA 1
ATOM 790 C C . HIS A 1 105 ? -11.999 -11.131 6.914 1.00 71.94 105 HIS A C 1
ATOM 792 O O . HIS A 1 105 ? -12.528 -10.579 5.951 1.00 71.94 105 HIS A O 1
ATOM 798 N N . THR A 1 106 ? -10.847 -10.705 7.436 1.00 72.12 106 THR A N 1
ATOM 799 C CA . THR A 1 106 ? -10.072 -9.595 6.865 1.00 72.12 106 THR A CA 1
ATOM 800 C C . THR A 1 106 ? -9.079 -10.122 5.835 1.00 72.12 106 THR A C 1
ATOM 802 O O . THR A 1 106 ? -8.195 -10.915 6.161 1.00 72.12 106 THR A O 1
ATOM 805 N N . PHE A 1 107 ? -9.174 -9.630 4.599 1.00 75.75 107 PHE A N 1
ATOM 806 C CA . PHE A 1 107 ? -8.214 -9.919 3.534 1.00 75.75 107 PHE A CA 1
ATOM 807 C C . PHE A 1 107 ? -7.353 -8.689 3.245 1.00 75.75 107 PHE A C 1
ATOM 809 O O . PHE A 1 107 ? -7.862 -7.576 3.134 1.00 75.75 107 PHE A O 1
ATOM 816 N N . ILE A 1 108 ? -6.041 -8.885 3.083 1.00 77.94 108 ILE A N 1
ATOM 817 C CA . ILE A 1 108 ? -5.135 -7.831 2.611 1.00 77.94 108 ILE A CA 1
ATOM 818 C C . ILE A 1 108 ? -4.853 -8.076 1.134 1.00 77.94 108 ILE A C 1
ATOM 820 O O . ILE A 1 108 ? -4.142 -9.021 0.789 1.00 77.94 108 ILE A O 1
ATOM 824 N N . VAL A 1 109 ? -5.375 -7.204 0.274 1.00 77.44 109 VAL A N 1
ATOM 825 C CA . VAL A 1 109 ? -5.156 -7.270 -1.173 1.00 77.44 109 VAL A CA 1
ATOM 826 C C . VAL A 1 109 ? -4.114 -6.237 -1.586 1.00 77.44 109 VAL A C 1
ATOM 828 O O . VAL A 1 109 ? -4.208 -5.064 -1.232 1.00 77.44 109 VAL A O 1
ATOM 831 N N . ALA A 1 110 ? -3.117 -6.675 -2.352 1.00 80.75 110 ALA A N 1
ATOM 832 C CA . ALA A 1 110 ? -2.124 -5.805 -2.964 1.00 80.75 110 ALA A CA 1
ATOM 833 C C . ALA A 1 110 ? -2.189 -5.936 -4.486 1.00 80.75 110 ALA A C 1
ATOM 835 O O . ALA A 1 110 ? -2.360 -7.025 -5.031 1.00 80.75 110 ALA A O 1
ATOM 836 N N . SER A 1 111 ? -2.033 -4.812 -5.175 1.00 85.12 111 SER A N 1
ATOM 837 C CA . SER A 1 111 ? -1.894 -4.790 -6.626 1.00 85.12 111 SER A CA 1
ATOM 838 C C . SER A 1 111 ? -0.464 -5.141 -7.037 1.00 85.12 111 SER A C 1
ATOM 840 O O . SER A 1 111 ? 0.489 -4.672 -6.422 1.00 85.12 111 SER A O 1
ATOM 842 N N . LYS A 1 112 ? -0.316 -5.895 -8.135 1.00 85.00 112 LYS A N 1
ATOM 843 C CA . LYS A 1 112 ? 0.982 -6.117 -8.803 1.00 85.00 112 LYS A CA 1
ATOM 844 C C . LYS A 1 112 ? 1.555 -4.859 -9.467 1.00 85.00 112 LYS A C 1
ATOM 846 O O . LYS A 1 112 ? 2.733 -4.814 -9.786 1.00 85.00 112 LYS A O 1
ATOM 851 N N . PHE A 1 113 ? 0.710 -3.861 -9.711 1.00 81.38 113 PHE A N 1
ATOM 852 C CA . PHE A 1 113 ? 1.112 -2.560 -10.229 1.00 81.38 113 PHE A CA 1
ATOM 853 C C . PHE A 1 113 ? 1.347 -1.612 -9.060 1.00 81.38 113 PHE A C 1
ATOM 855 O O . PHE A 1 113 ? 0.406 -1.322 -8.315 1.00 81.38 113 PHE A O 1
ATOM 862 N N . GLU A 1 114 ? 2.580 -1.129 -8.934 1.00 79.50 114 GLU A N 1
ATOM 863 C CA . GLU A 1 114 ? 3.019 -0.249 -7.844 1.00 79.50 114 GLU A CA 1
ATOM 864 C C . GLU A 1 114 ? 2.331 1.121 -7.874 1.00 79.50 114 GLU A C 1
ATOM 866 O O . GLU A 1 114 ? 2.112 1.726 -6.831 1.00 79.50 114 GLU A O 1
ATOM 871 N N . ASN A 1 115 ? 1.911 1.569 -9.060 1.00 82.88 115 ASN A N 1
ATOM 872 C CA . ASN A 1 115 ? 1.255 2.862 -9.259 1.00 82.88 115 ASN A CA 1
ATOM 873 C C . ASN A 1 115 ? -0.248 2.848 -8.947 1.00 82.88 115 ASN A C 1
ATOM 875 O O . ASN A 1 115 ? -0.898 3.886 -9.060 1.00 82.88 115 ASN A O 1
ATOM 879 N N . HIS A 1 116 ? -0.831 1.691 -8.608 1.00 84.38 116 HIS A N 1
ATOM 880 C CA . HIS A 1 116 ? -2.248 1.660 -8.264 1.00 84.38 116 HIS A CA 1
ATOM 881 C C . HIS A 1 116 ? -2.500 2.304 -6.903 1.00 84.38 116 HIS A C 1
ATOM 883 O O . HIS A 1 116 ? -1.933 1.894 -5.888 1.00 84.38 116 HIS A O 1
ATOM 889 N N . THR A 1 117 ? -3.433 3.254 -6.869 1.00 85.94 117 THR A N 1
ATOM 890 C CA . THR A 1 117 ? -3.987 3.760 -5.612 1.00 85.94 117 THR A CA 1
ATOM 891 C C . THR A 1 117 ? -4.935 2.724 -5.011 1.00 85.94 117 THR A C 1
ATOM 893 O O . THR A 1 117 ? -5.503 1.888 -5.717 1.00 85.94 117 THR A O 1
ATOM 896 N N . ALA A 1 118 ? -5.161 2.770 -3.699 1.00 81.75 118 ALA A N 1
ATOM 897 C CA . ALA A 1 118 ? -6.124 1.863 -3.080 1.00 81.75 118 ALA A CA 1
ATOM 898 C C . ALA A 1 118 ? -7.549 2.039 -3.615 1.00 81.75 118 ALA A C 1
ATOM 900 O O . ALA A 1 118 ? -8.269 1.054 -3.733 1.00 81.75 118 ALA A O 1
ATOM 901 N N . GLU A 1 119 ? -7.935 3.255 -4.005 1.00 85.12 119 GLU A N 1
ATOM 902 C CA . GLU A 1 119 ? -9.215 3.514 -4.673 1.00 85.12 119 GLU A CA 1
ATOM 903 C C . GLU A 1 119 ? -9.321 2.705 -5.971 1.00 85.12 119 GLU A C 1
ATOM 905 O O . GLU A 1 119 ? -10.324 2.035 -6.206 1.00 85.12 119 GLU A O 1
ATOM 910 N N . GLN A 1 120 ? -8.255 2.688 -6.779 1.00 86.62 120 GLN A N 1
ATOM 911 C CA . GLN A 1 120 ? -8.196 1.907 -8.016 1.00 86.62 120 GLN A CA 1
ATOM 912 C C . GLN A 1 120 ? -8.214 0.397 -7.752 1.00 86.62 120 GLN A C 1
ATOM 914 O O . GLN A 1 120 ? -8.832 -0.347 -8.513 1.00 86.62 120 GLN A O 1
ATOM 919 N N . VAL A 1 121 ? -7.554 -0.072 -6.687 1.00 86.56 121 VAL A N 1
ATOM 920 C CA . VAL A 1 121 ? -7.582 -1.492 -6.295 1.00 86.56 121 VAL A CA 1
ATOM 921 C C . VAL A 1 121 ? -8.982 -1.908 -5.854 1.00 86.56 121 VAL A C 1
ATOM 923 O O . VAL A 1 121 ? -9.479 -2.926 -6.325 1.00 86.56 121 VAL A O 1
ATOM 926 N N . ILE A 1 122 ? -9.632 -1.114 -5.002 1.00 83.62 122 ILE A N 1
ATOM 927 C CA . ILE A 1 122 ? -10.974 -1.417 -4.494 1.00 83.62 122 ILE A CA 1
ATOM 928 C C . ILE A 1 122 ? -11.995 -1.356 -5.628 1.00 83.62 122 ILE A C 1
ATOM 930 O O . ILE A 1 122 ? -12.768 -2.289 -5.779 1.00 83.62 122 ILE A O 1
ATOM 934 N N . THR A 1 123 ? -11.920 -0.350 -6.503 1.00 84.00 123 THR A N 1
ATOM 935 C CA . THR A 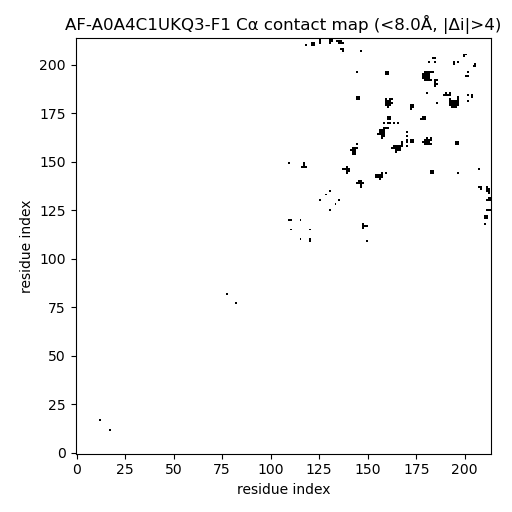1 123 ? -12.799 -0.258 -7.682 1.00 84.00 123 THR A CA 1
ATOM 936 C C . THR A 1 123 ? -12.694 -1.509 -8.562 1.00 84.00 123 THR A C 1
ATOM 938 O O . THR A 1 123 ? -13.702 -2.044 -9.012 1.00 84.00 123 THR A O 1
ATOM 941 N N . LYS A 1 124 ? -11.476 -2.023 -8.787 1.00 86.88 124 LYS A N 1
ATOM 942 C CA . LYS A 1 124 ? -11.265 -3.257 -9.564 1.00 86.88 124 LYS A CA 1
ATOM 943 C C . LYS A 1 124 ? -11.799 -4.502 -8.856 1.00 86.88 124 LYS A C 1
ATOM 945 O O . LYS A 1 124 ? -12.291 -5.395 -9.535 1.00 86.88 124 LYS A O 1
ATOM 950 N N . LEU A 1 125 ? -11.695 -4.568 -7.528 1.00 84.81 125 LEU A N 1
ATOM 951 C CA . LEU A 1 125 ? -12.244 -5.668 -6.730 1.00 84.81 125 LEU A CA 1
ATOM 952 C C . LEU A 1 125 ? -13.775 -5.659 -6.731 1.00 84.81 125 LEU A C 1
ATOM 954 O O . LEU A 1 125 ? -14.378 -6.699 -6.965 1.00 84.81 125 LEU A O 1
ATOM 958 N N . CYS A 1 126 ? -14.399 -4.498 -6.545 1.00 78.62 126 CYS A N 1
ATOM 959 C CA . CYS A 1 126 ? -15.851 -4.337 -6.637 1.00 78.62 126 CYS A CA 1
ATOM 960 C C . CYS A 1 126 ? -16.373 -4.631 -8.054 1.00 78.62 126 CYS A C 1
ATOM 962 O O . CYS A 1 126 ? -17.462 -5.156 -8.215 1.00 78.62 126 CYS A O 1
ATOM 964 N N . GLY A 1 127 ? -15.569 -4.401 -9.099 1.00 81.12 127 GLY A N 1
ATOM 965 C CA . GLY A 1 127 ? -15.921 -4.822 -10.460 1.00 81.12 127 GLY A CA 1
ATOM 966 C C . GLY A 1 127 ? -15.971 -6.344 -10.678 1.00 81.12 127 GLY A C 1
ATOM 967 O O . GLY A 1 127 ? -16.487 -6.779 -11.704 1.00 81.12 127 GLY A O 1
ATOM 968 N N . VAL A 1 128 ? -15.424 -7.154 -9.761 1.00 81.88 128 VAL A N 1
ATOM 969 C CA . VAL A 1 128 ? -15.396 -8.629 -9.867 1.00 81.88 128 VAL A CA 1
ATOM 970 C C . VAL A 1 128 ? -16.124 -9.349 -8.728 1.00 81.88 128 VAL A C 1
ATOM 972 O O . VAL A 1 128 ? -16.437 -10.529 -8.866 1.00 81.88 128 VAL A O 1
ATOM 975 N N . VAL A 1 129 ? -16.386 -8.668 -7.611 1.00 77.56 129 VAL A N 1
ATOM 976 C CA . VAL A 1 129 ? -17.146 -9.173 -6.462 1.00 77.56 129 VAL A CA 1
ATOM 977 C C . VAL A 1 129 ? -18.471 -8.425 -6.409 1.00 77.56 129 VAL A C 1
ATOM 979 O O . VAL A 1 129 ? -18.457 -7.200 -6.415 1.00 77.56 129 VAL A O 1
ATOM 982 N N . ASP A 1 130 ? -19.600 -9.127 -6.270 1.00 71.88 130 ASP A N 1
ATOM 983 C CA . ASP A 1 130 ? -20.866 -8.472 -5.914 1.00 71.88 130 ASP A CA 1
ATOM 984 C C . ASP A 1 130 ? -20.800 -8.004 -4.452 1.00 71.88 130 ASP A C 1
ATOM 986 O O . ASP A 1 130 ? -21.209 -8.696 -3.512 1.00 71.88 130 ASP A O 1
ATOM 990 N N . ALA A 1 131 ? -20.188 -6.839 -4.250 1.00 65.50 131 ALA A N 1
ATOM 991 C CA . ALA A 1 131 ? -19.912 -6.281 -2.935 1.00 65.50 131 ALA A CA 1
ATOM 992 C C . ALA A 1 131 ? -21.201 -5.880 -2.195 1.00 65.50 131 ALA A C 1
ATOM 994 O O . ALA A 1 131 ? -21.218 -5.849 -0.959 1.00 65.50 131 ALA A O 1
ATOM 995 N N . ARG A 1 132 ? -22.295 -5.634 -2.935 1.00 62.78 132 ARG A N 1
ATOM 996 C CA . ARG A 1 132 ? -23.619 -5.306 -2.386 1.00 62.78 132 ARG A CA 1
ATOM 997 C C . ARG A 1 132 ? -24.252 -6.515 -1.714 1.00 62.78 132 ARG A C 1
ATOM 999 O O . ARG A 1 132 ? -24.808 -6.361 -0.627 1.00 62.78 132 ARG A O 1
ATOM 1006 N N . GLU A 1 133 ? -24.140 -7.694 -2.323 1.00 67.75 133 GLU A N 1
ATOM 1007 C CA . GLU A 1 133 ? -24.647 -8.943 -1.746 1.00 67.75 133 GLU A CA 1
ATOM 1008 C C . GLU A 1 133 ? -23.718 -9.496 -0.654 1.00 67.75 133 GLU A C 1
ATOM 1010 O O . GLU A 1 133 ? -24.178 -9.928 0.404 1.00 67.75 133 GLU A O 1
ATOM 1015 N N . THR A 1 134 ? -22.399 -9.428 -0.862 1.00 68.50 134 THR A N 1
ATOM 1016 C CA . THR A 1 134 ? -21.415 -10.030 0.059 1.00 68.50 134 THR A CA 1
ATOM 1017 C C . THR A 1 134 ? -21.088 -9.180 1.291 1.00 68.50 134 THR A C 1
ATOM 1019 O O . THR A 1 134 ? -20.415 -9.661 2.203 1.00 68.50 134 THR A O 1
ATOM 1022 N N . GLY A 1 135 ? -21.581 -7.937 1.371 1.00 70.44 135 GLY A N 1
ATOM 1023 C CA . GLY A 1 135 ? -21.396 -7.076 2.543 1.00 70.44 135 GLY A CA 1
ATOM 1024 C C . GLY A 1 135 ? -19.936 -6.686 2.789 1.00 70.44 135 GLY A C 1
ATOM 1025 O O . GLY A 1 135 ? -19.527 -6.516 3.940 1.00 70.44 135 GLY A O 1
ATOM 1026 N N . VAL A 1 136 ? -19.147 -6.567 1.717 1.00 71.88 136 VAL A N 1
ATOM 1027 C CA . VAL A 1 136 ? -17.733 -6.187 1.789 1.00 71.88 136 VAL A CA 1
ATOM 1028 C C . VAL A 1 136 ? -17.613 -4.734 2.252 1.00 71.88 136 VAL A C 1
ATOM 1030 O O . VAL A 1 136 ? -18.305 -3.843 1.765 1.00 71.88 136 VAL A O 1
ATOM 1033 N N . ALA A 1 137 ? -16.716 -4.489 3.205 1.00 74.38 137 ALA A N 1
ATOM 1034 C CA . ALA A 1 137 ? -16.407 -3.156 3.705 1.00 74.38 137 ALA A CA 1
ATOM 1035 C C . ALA A 1 137 ? -14.895 -2.922 3.677 1.00 74.38 137 ALA A C 1
ATOM 1037 O O . ALA A 1 137 ? -14.105 -3.828 3.946 1.00 74.38 137 ALA A O 1
ATOM 1038 N N . VAL A 1 138 ? -14.491 -1.690 3.367 1.00 76.88 138 VAL A N 1
ATOM 1039 C CA . VAL A 1 138 ? -13.088 -1.278 3.459 1.00 76.88 138 VAL A CA 1
ATOM 1040 C C . VAL A 1 138 ? -12.804 -0.903 4.905 1.00 76.88 138 VAL A C 1
ATOM 1042 O O . VAL A 1 138 ? -13.282 0.117 5.398 1.00 76.88 138 VAL A O 1
ATOM 1045 N N . ASP A 1 139 ? -12.022 -1.738 5.584 1.00 76.50 139 ASP A N 1
ATOM 1046 C CA . ASP A 1 139 ? -11.620 -1.461 6.957 1.00 76.50 139 ASP A CA 1
ATOM 1047 C C . ASP A 1 139 ? -10.501 -0.412 7.018 1.00 76.50 139 ASP A C 1
ATOM 1049 O O . ASP A 1 139 ? -9.685 -0.243 6.102 1.00 76.50 139 ASP A O 1
ATOM 1053 N N . ARG A 1 140 ? -10.470 0.317 8.129 1.00 79.38 140 ARG A N 1
ATOM 1054 C CA . ARG A 1 140 ? -9.465 1.333 8.413 1.00 79.38 140 ARG A CA 1
ATOM 1055 C C . ARG A 1 140 ? -8.257 0.671 9.055 1.00 79.38 140 ARG A C 1
ATOM 1057 O O . ARG A 1 140 ? -8.386 -0.174 9.934 1.00 79.38 140 ARG A O 1
ATOM 1064 N N . CYS A 1 141 ? -7.061 1.144 8.733 1.00 79.75 141 CYS A N 1
ATOM 1065 C CA . CYS A 1 141 ? -5.887 0.711 9.477 1.00 79.75 141 CYS A CA 1
ATOM 1066 C C . CYS A 1 141 ? -5.973 1.132 10.948 1.00 79.75 141 CYS A C 1
ATOM 1068 O O . CYS A 1 141 ? -6.172 2.308 11.258 1.00 79.75 141 CYS A O 1
ATOM 1070 N N . SER A 1 142 ? -5.779 0.179 11.858 1.00 78.56 142 SER A N 1
ATOM 1071 C CA . SER A 1 142 ? -5.787 0.420 13.304 1.00 78.56 142 SER A CA 1
ATOM 1072 C C . SER A 1 142 ? -4.602 1.264 13.781 1.00 78.56 142 SER A C 1
ATOM 1074 O O . SER A 1 142 ? -4.743 1.989 14.757 1.00 78.56 142 SER A O 1
ATOM 1076 N N . ARG A 1 143 ? -3.461 1.218 13.078 1.00 80.12 143 ARG A N 1
ATOM 1077 C CA . ARG A 1 143 ? -2.243 1.957 13.455 1.00 80.12 143 ARG A CA 1
ATOM 1078 C C . ARG A 1 143 ? -2.282 3.412 13.005 1.00 80.12 143 ARG A C 1
ATOM 1080 O O . ARG A 1 143 ? -2.143 4.315 13.817 1.00 80.12 143 ARG A O 1
ATOM 1087 N N . CYS A 1 144 ? -2.480 3.651 11.709 1.00 80.81 144 CYS A N 1
ATOM 1088 C CA . CYS A 1 144 ? -2.387 5.001 11.142 1.00 80.81 144 CYS A CA 1
ATOM 1089 C C . CYS A 1 144 ? -3.731 5.722 11.020 1.00 80.81 144 CYS A C 1
ATOM 1091 O O . CYS A 1 144 ? -3.768 6.873 10.568 1.00 80.81 144 CYS A O 1
ATOM 1093 N N . LEU A 1 145 ? -4.825 5.010 11.317 1.00 80.25 145 LEU A N 1
ATOM 1094 C CA . LEU A 1 145 ? -6.206 5.489 11.250 1.00 80.25 145 LEU A CA 1
ATOM 1095 C C . LEU A 1 145 ? -6.621 6.014 9.867 1.00 80.25 145 LEU A C 1
ATOM 1097 O O . LEU A 1 145 ? -7.597 6.746 9.737 1.00 80.25 145 LEU A O 1
ATOM 1101 N N . GLY A 1 146 ? -5.882 5.620 8.831 1.00 80.56 146 GLY A N 1
ATOM 1102 C CA . GLY A 1 146 ? -6.136 5.966 7.439 1.00 80.56 146 GLY A CA 1
ATOM 1103 C C . GLY A 1 146 ? -6.676 4.781 6.649 1.00 80.56 146 GLY A C 1
ATOM 1104 O O . GLY A 1 146 ? -6.612 3.630 7.088 1.00 80.56 146 GLY A O 1
ATOM 1105 N N . TYR A 1 147 ? -7.171 5.086 5.456 1.00 82.56 147 TYR A N 1
ATOM 1106 C CA . TYR A 1 147 ? -7.639 4.112 4.479 1.00 82.56 147 TYR A CA 1
ATOM 1107 C C . TYR A 1 147 ? -6.639 3.999 3.331 1.00 82.56 147 TYR A C 1
ATOM 1109 O O . TYR A 1 147 ? -5.940 4.959 3.002 1.00 82.56 147 TYR A O 1
ATOM 1117 N N . GLY A 1 148 ? -6.585 2.822 2.714 1.00 72.88 148 GLY A N 1
ATOM 1118 C CA . GLY A 1 148 ? -5.977 2.681 1.399 1.00 72.88 148 GLY A CA 1
ATOM 1119 C C . GLY A 1 148 ? -4.458 2.866 1.319 1.00 72.88 148 GLY A C 1
ATOM 1120 O O . GLY A 1 148 ? -3.949 3.317 0.295 1.00 72.88 148 GLY A O 1
ATOM 1121 N N . HIS A 1 149 ? -3.715 2.520 2.371 1.00 70.25 149 HIS A N 1
ATOM 1122 C CA . HIS A 1 149 ? -2.253 2.486 2.304 1.00 70.25 149 HIS A CA 1
ATOM 1123 C C . HIS A 1 149 ? -1.726 1.056 2.111 1.00 70.25 149 HIS A C 1
ATOM 1125 O O . HIS A 1 149 ? -2.319 0.082 2.571 1.00 70.25 149 HIS A O 1
ATOM 1131 N N . GLY A 1 150 ? -0.575 0.929 1.444 1.00 60.50 150 GLY A N 1
ATOM 1132 C CA . GLY A 1 150 ? 0.113 -0.352 1.271 1.00 60.50 150 GLY A CA 1
ATOM 1133 C C . GLY A 1 150 ? 0.797 -0.856 2.550 1.00 60.50 150 GLY A C 1
ATOM 1134 O O . GLY A 1 150 ? 1.007 -0.103 3.505 1.00 60.50 150 GLY A O 1
ATOM 1135 N N . LYS A 1 151 ? 1.202 -2.136 2.539 1.00 54.72 151 LYS A N 1
ATOM 1136 C CA . LYS A 1 151 ? 1.897 -2.821 3.652 1.00 54.72 151 LYS A CA 1
ATOM 1137 C C . LYS A 1 151 ? 3.239 -2.187 4.062 1.00 54.72 151 LYS A C 1
ATOM 1139 O O . LYS A 1 151 ? 3.667 -2.408 5.185 1.00 54.72 151 LYS A O 1
ATOM 1144 N N . ARG A 1 152 ? 3.910 -1.434 3.177 1.00 53.06 152 ARG A N 1
ATOM 1145 C CA . ARG A 1 152 ? 5.278 -0.908 3.396 1.00 53.06 152 ARG A CA 1
ATOM 1146 C C . ARG A 1 152 ? 5.348 0.500 3.988 1.00 53.06 152 ARG A C 1
ATOM 1148 O O . ARG A 1 152 ? 6.420 1.092 3.994 1.00 53.06 152 ARG A O 1
ATOM 1155 N N . LYS A 1 153 ? 4.235 1.077 4.441 1.00 59.97 153 LYS A N 1
ATOM 1156 C CA . LYS A 1 153 ? 4.309 2.367 5.129 1.00 59.97 153 LYS A CA 1
ATOM 1157 C C . LYS A 1 153 ? 4.644 2.088 6.590 1.00 59.97 153 LYS A C 1
ATOM 1159 O O . LYS A 1 153 ? 3.823 1.498 7.285 1.00 59.97 153 LYS A O 1
ATOM 1164 N N . GLU A 1 154 ? 5.835 2.471 7.046 1.00 56.66 154 GLU A N 1
ATOM 1165 C CA . GLU A 1 154 ? 6.060 2.645 8.481 1.00 56.66 154 GLU A CA 1
ATOM 1166 C C . GLU A 1 154 ? 5.068 3.704 8.954 1.00 56.66 154 GLU A C 1
ATOM 1168 O O . GLU A 1 154 ? 5.108 4.863 8.544 1.00 56.66 154 GLU A O 1
ATOM 1173 N N . VAL A 1 155 ? 4.089 3.262 9.734 1.00 65.38 155 VAL A N 1
ATOM 1174 C CA . VAL A 1 155 ? 3.078 4.135 10.310 1.00 65.38 155 VAL A CA 1
ATOM 1175 C C . VAL A 1 155 ? 3.160 4.042 11.821 1.00 65.38 155 VAL A C 1
ATOM 1177 O O . VAL A 1 155 ? 2.929 2.978 12.407 1.00 65.38 155 VAL A O 1
ATOM 1180 N N . SER A 1 156 ? 3.493 5.174 12.439 1.00 73.94 156 SER A N 1
ATOM 1181 C CA . SER A 1 156 ? 3.362 5.382 13.877 1.00 73.94 156 SER A CA 1
ATOM 1182 C C . SER A 1 156 ? 1.911 5.154 14.291 1.00 73.94 156 SER A C 1
ATOM 1184 O O . SER A 1 156 ? 0.987 5.514 13.553 1.00 73.94 156 SER A O 1
ATOM 1186 N N . GLU A 1 157 ? 1.711 4.551 15.460 1.00 81.62 157 GLU A N 1
ATOM 1187 C CA . GLU A 1 157 ? 0.383 4.472 16.063 1.00 81.62 157 GLU A CA 1
ATOM 1188 C C . GLU A 1 157 ? -0.118 5.883 16.372 1.00 81.62 157 GLU A C 1
ATOM 1190 O O . GLU A 1 157 ? 0.599 6.695 16.963 1.00 81.62 157 GLU A O 1
ATOM 1195 N N . LYS A 1 158 ? -1.336 6.186 15.923 1.00 85.81 158 LYS A N 1
ATOM 1196 C CA . LYS A 1 158 ? -1.977 7.485 16.120 1.00 85.81 158 LYS A CA 1
ATOM 1197 C C . LYS A 1 158 ? -3.168 7.349 17.062 1.00 85.81 158 LYS A C 1
ATOM 1199 O O . LYS A 1 158 ? -3.956 6.413 16.955 1.00 85.81 158 LYS A O 1
ATOM 1204 N N . CYS A 1 159 ? -3.313 8.319 17.957 1.00 86.44 159 CYS A N 1
ATOM 1205 C CA . CYS A 1 159 ? -4.452 8.455 18.855 1.00 86.44 159 CYS A CA 1
ATOM 1206 C C . CYS A 1 159 ? -5.698 8.856 18.066 1.00 86.44 159 CYS A C 1
ATOM 1208 O O . CYS A 1 159 ? -5.698 9.889 17.397 1.00 86.44 159 CYS A O 1
ATOM 1210 N N . ALA A 1 160 ? -6.796 8.109 18.202 1.00 84.44 160 ALA A N 1
ATOM 1211 C CA . ALA A 1 160 ? -8.012 8.355 17.426 1.00 84.44 160 ALA A CA 1
ATOM 1212 C C . ALA A 1 160 ? -8.777 9.620 17.832 1.00 84.44 160 ALA A C 1
ATOM 1214 O O . ALA A 1 160 ? -9.692 10.042 17.118 1.00 84.44 160 ALA A O 1
ATOM 1215 N N . HIS A 1 161 ? -8.414 10.195 18.979 1.00 85.44 161 HIS A N 1
ATOM 1216 C CA . HIS A 1 161 ? -9.030 11.392 19.532 1.00 85.44 161 HIS A CA 1
ATOM 1217 C C . HIS A 1 161 ? -8.315 12.681 19.108 1.00 85.44 161 HIS A C 1
ATOM 1219 O O . HIS A 1 161 ? -8.990 13.663 18.822 1.00 85.44 161 HIS A O 1
ATOM 1225 N N . CYS A 1 162 ? -6.979 12.698 19.060 1.00 86.12 162 CYS A N 1
ATOM 1226 C CA . CYS A 1 162 ? -6.223 13.938 18.840 1.00 86.12 162 CYS A CA 1
ATOM 1227 C C . CYS A 1 162 ? -5.065 13.829 17.833 1.00 86.12 162 CYS A C 1
ATOM 1229 O O . CYS A 1 162 ? -4.258 14.751 17.767 1.00 86.12 162 CYS A O 1
ATOM 1231 N N . ASP A 1 163 ? -4.933 12.712 17.108 1.00 82.94 163 ASP A N 1
ATOM 1232 C CA . ASP A 1 163 ? -3.851 12.442 16.136 1.00 82.94 163 ASP A CA 1
ATOM 1233 C C . ASP A 1 163 ? -2.421 12.397 16.717 1.00 82.94 163 ASP A C 1
ATOM 1235 O O . ASP A 1 163 ? -1.425 12.371 15.993 1.00 82.94 163 ASP A O 1
ATOM 1239 N N . GLY A 1 164 ? -2.285 12.383 18.043 1.00 85.56 164 GLY A N 1
ATOM 1240 C CA . GLY A 1 164 ? -0.978 12.317 18.694 1.00 85.56 164 GLY A CA 1
ATOM 1241 C C . GLY A 1 164 ? -0.347 10.925 18.610 1.00 85.56 164 GLY A C 1
ATOM 1242 O O . GLY A 1 164 ? -1.043 9.924 18.452 1.00 85.56 164 GLY A O 1
ATOM 1243 N N . GLU A 1 165 ? 0.974 10.852 18.766 1.00 88.56 165 GLU A N 1
ATOM 1244 C CA . GLU A 1 165 ? 1.733 9.589 18.789 1.00 88.56 165 GLU A CA 1
ATOM 1245 C C . GLU A 1 165 ? 1.658 8.929 20.164 1.00 88.56 165 GLU A C 1
ATOM 1247 O O . GLU A 1 165 ? 2.604 8.918 20.947 1.00 88.56 165 GLU A O 1
ATOM 1252 N N . HIS A 1 166 ? 0.463 8.460 20.496 1.00 87.69 166 HIS A N 1
ATOM 1253 C CA . HIS A 1 166 ? 0.161 7.767 21.736 1.00 87.69 166 HIS A CA 1
ATOM 1254 C C . HIS A 1 166 ? -1.115 6.942 21.575 1.00 87.69 166 HIS A C 1
ATOM 1256 O O . HIS A 1 166 ? -1.905 7.155 20.656 1.00 87.69 166 HIS A O 1
ATOM 1262 N N . ILE A 1 167 ? -1.342 6.015 22.502 1.00 82.06 167 ILE A N 1
ATOM 1263 C CA . ILE A 1 167 ? -2.581 5.241 22.551 1.00 82.06 167 ILE A CA 1
ATOM 1264 C C . ILE A 1 167 ? -3.704 6.040 23.212 1.00 82.06 167 ILE A C 1
ATOM 1266 O O . ILE A 1 167 ? -3.482 6.854 24.103 1.00 82.06 167 ILE A O 1
ATOM 1270 N N . ASP A 1 168 ? -4.941 5.735 22.847 1.00 79.12 168 ASP A N 1
ATOM 1271 C CA . ASP A 1 168 ? -6.151 6.399 23.339 1.00 79.12 168 ASP A CA 1
ATOM 1272 C C . ASP A 1 168 ? -6.230 6.571 24.874 1.00 79.12 168 ASP A C 1
ATOM 1274 O O . ASP A 1 168 ? -6.770 7.565 25.361 1.00 79.12 168 ASP A O 1
ATOM 1278 N N . VAL A 1 169 ? -5.673 5.630 25.646 1.00 84.12 169 VAL A N 1
ATOM 1279 C CA . VAL A 1 169 ? -5.681 5.639 27.124 1.00 84.12 169 VAL A CA 1
ATOM 1280 C C . VAL A 1 169 ? -4.804 6.754 27.712 1.00 84.12 169 VAL A C 1
ATOM 1282 O O . VAL A 1 169 ? -5.084 7.279 28.794 1.00 84.12 169 VAL A O 1
ATOM 1285 N N . THR A 1 170 ? -3.739 7.146 27.014 1.00 88.31 170 THR A N 1
ATOM 1286 C CA . THR A 1 170 ? -2.797 8.176 27.475 1.00 88.31 170 THR A CA 1
ATOM 1287 C C . THR A 1 170 ? -3.111 9.564 26.914 1.00 88.31 170 THR A C 1
ATOM 1289 O O . THR A 1 170 ? -2.408 10.521 27.235 1.00 88.31 170 THR A O 1
ATOM 1292 N N . CYS A 1 171 ? -4.197 9.706 26.146 1.00 87.88 171 CYS A N 1
ATOM 1293 C CA . CYS A 1 171 ? -4.586 10.966 25.522 1.00 87.88 171 CYS A CA 1
ATOM 1294 C C . CYS A 1 171 ? -4.992 12.034 26.543 1.00 87.88 171 CYS A C 1
ATOM 1296 O O . CYS A 1 171 ? -5.957 11.864 27.289 1.00 87.88 171 CYS A O 1
ATOM 1298 N N . ARG A 1 172 ? -4.264 13.158 26.550 1.00 90.38 172 ARG A N 1
ATOM 1299 C CA . ARG A 1 172 ? -4.537 14.309 27.423 1.00 90.38 172 ARG A CA 1
ATOM 1300 C C . ARG A 1 172 ? -5.803 15.061 27.013 1.00 90.38 172 ARG A C 1
ATOM 1302 O O . ARG A 1 172 ? -6.676 15.214 27.852 1.00 90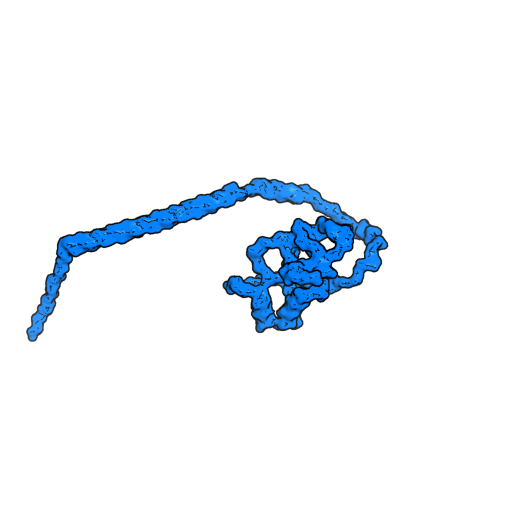.38 172 ARG A O 1
ATOM 1309 N N . ALA A 1 173 ? -5.937 15.411 25.733 1.00 86.06 173 ALA A N 1
ATOM 1310 C CA . ALA A 1 173 ? -7.116 16.097 25.191 1.00 86.06 173 ALA A CA 1
ATOM 1311 C C . ALA A 1 173 ? -8.423 15.365 25.551 1.00 86.06 173 ALA A C 1
ATOM 1313 O O . ALA A 1 173 ? -9.384 15.970 26.015 1.00 86.06 173 ALA A O 1
ATOM 1314 N N . ARG A 1 174 ? -8.407 14.025 25.484 1.00 85.88 174 ARG A N 1
ATOM 1315 C CA . ARG A 1 174 ? -9.539 13.191 25.910 1.00 85.88 174 ARG A CA 1
ATOM 1316 C C . ARG A 1 174 ? -9.842 13.329 27.403 1.00 85.88 174 ARG A C 1
ATOM 1318 O O . ARG A 1 174 ? -11.008 13.369 27.780 1.00 85.88 174 ARG A O 1
ATOM 1325 N N . LYS A 1 175 ? -8.812 13.352 28.254 1.00 89.12 175 LYS A N 1
ATOM 1326 C CA . LYS A 1 175 ? -8.962 13.507 29.713 1.00 89.12 175 LYS A CA 1
ATOM 1327 C C . LYS A 1 175 ? -9.463 14.896 30.095 1.00 89.12 175 LYS A C 1
ATOM 1329 O O . LYS A 1 175 ? -10.192 15.020 31.070 1.00 89.12 175 LYS A O 1
ATOM 1334 N N . GLU A 1 176 ? -9.077 15.905 29.327 1.00 89.50 176 GLU A N 1
ATOM 1335 C CA . GLU A 1 176 ? -9.482 17.301 29.508 1.00 89.50 176 GLU A CA 1
ATOM 1336 C C . GLU A 1 176 ? -10.861 17.597 28.892 1.00 89.50 176 GLU A C 1
ATOM 1338 O O . GLU A 1 176 ? -11.382 18.696 29.054 1.00 89.50 176 GLU A O 1
ATOM 1343 N N . GLY A 1 177 ? -11.495 16.605 28.253 1.00 84.94 177 GLY A N 1
ATOM 1344 C CA . GLY A 1 177 ? -12.838 16.733 27.685 1.00 84.94 177 GLY A CA 1
ATOM 1345 C C . GLY A 1 177 ? -12.884 17.553 26.396 1.00 84.94 177 GLY A C 1
ATOM 1346 O O . GLY A 1 177 ? -13.954 18.027 26.019 1.00 84.94 177 GLY A O 1
ATOM 1347 N N . GLU A 1 178 ? -11.747 17.727 25.721 1.00 86.12 178 GLU A N 1
ATOM 1348 C CA . GLU A 1 178 ? -11.703 18.391 24.423 1.00 86.12 178 GLU A CA 1
ATOM 1349 C C . GLU A 1 178 ? -12.495 17.601 23.370 1.00 86.12 178 GLU A C 1
ATOM 1351 O O . GLU A 1 178 ? -12.650 16.375 23.438 1.00 86.12 178 GLU A O 1
ATOM 1356 N N . PHE A 1 179 ? -12.994 18.312 22.357 1.00 78.88 179 PHE A N 1
ATOM 1357 C CA . PHE A 1 179 ? -13.651 17.665 21.228 1.00 78.88 179 PHE A CA 1
ATOM 1358 C C . PHE A 1 179 ? -12.636 16.874 20.390 1.00 78.88 179 PHE A C 1
ATOM 1360 O O . PHE A 1 179 ? -11.531 17.360 20.125 1.00 78.88 179 PHE A O 1
ATOM 1367 N N . PRO A 1 180 ? -13.001 15.661 19.936 1.00 84.75 180 PRO A N 1
ATOM 1368 C CA . PRO A 1 180 ? -12.116 14.856 19.114 1.00 84.75 180 PRO A CA 1
ATOM 1369 C C . PRO A 1 180 ? -11.878 15.514 17.752 1.00 84.75 180 PRO A C 1
ATOM 1371 O O . PRO A 1 180 ? -12.776 16.134 17.183 1.00 84.75 180 PRO A O 1
ATOM 1374 N N . LYS A 1 181 ? -10.675 15.304 17.213 1.00 84.69 181 LYS A N 1
ATOM 1375 C CA . LYS A 1 181 ? -10.266 15.778 15.890 1.00 84.69 181 LYS A CA 1
ATOM 1376 C C . LYS A 1 181 ? -10.295 14.635 14.883 1.00 84.69 181 LYS A C 1
ATOM 1378 O O . LYS A 1 181 ? -9.703 13.574 15.106 1.00 84.69 181 LYS A O 1
ATOM 1383 N N . CYS A 1 182 ? -10.958 14.852 13.753 1.00 84.88 182 CYS A N 1
ATOM 1384 C CA . CYS A 1 182 ? -10.995 13.878 12.673 1.00 84.88 182 CYS A CA 1
ATOM 1385 C C . CYS A 1 182 ? -9.672 13.863 11.903 1.00 84.88 182 CYS A C 1
ATOM 1387 O O . CYS A 1 182 ? -9.411 14.723 11.063 1.00 84.88 182 CYS A O 1
ATOM 1389 N N . ILE A 1 183 ? -8.878 12.813 12.116 1.00 82.94 183 ILE A N 1
ATOM 1390 C CA . ILE A 1 183 ? -7.560 12.623 11.485 1.00 82.94 183 ILE A CA 1
ATOM 1391 C C . ILE A 1 183 ? -7.652 12.635 9.962 1.00 82.94 183 ILE A C 1
ATOM 1393 O O . ILE A 1 183 ? -6.775 13.149 9.272 1.00 82.94 183 ILE A O 1
ATOM 1397 N N . ASN A 1 184 ? -8.719 12.049 9.420 1.00 81.06 184 ASN A N 1
ATOM 1398 C CA . ASN A 1 184 ? -8.907 11.964 7.979 1.00 81.06 184 ASN A CA 1
ATOM 1399 C C . ASN A 1 184 ? -9.155 13.342 7.355 1.00 81.06 184 ASN A C 1
ATOM 1401 O O . ASN A 1 184 ? -8.641 13.608 6.274 1.00 81.06 184 ASN A O 1
ATOM 1405 N N . PHE A 1 185 ? -9.888 14.220 8.043 1.00 81.75 185 PHE A N 1
ATOM 1406 C CA . PHE A 1 185 ? -10.132 15.591 7.589 1.00 81.75 185 PHE A CA 1
ATOM 1407 C C . PHE A 1 185 ? -8.902 16.472 7.794 1.00 81.75 185 PHE A C 1
ATOM 1409 O O . PHE A 1 185 ? -8.544 17.213 6.883 1.00 81.75 185 PHE A O 1
ATOM 1416 N N . THR A 1 186 ? -8.187 16.310 8.913 1.00 79.06 186 THR A N 1
ATOM 1417 C CA . THR A 1 186 ? -6.893 16.971 9.138 1.00 79.06 186 THR A CA 1
ATOM 1418 C C . THR A 1 186 ? -5.905 16.640 8.018 1.00 79.06 186 THR A C 1
ATOM 1420 O O . THR A 1 186 ? -5.301 17.538 7.440 1.00 79.06 186 THR A O 1
ATOM 1423 N N . LYS A 1 187 ? -5.788 15.360 7.635 1.00 77.81 187 LYS A N 1
ATOM 1424 C CA . LYS A 1 187 ? -4.936 14.926 6.513 1.00 77.81 187 LYS A CA 1
ATOM 1425 C C . LYS A 1 187 ? -5.424 15.421 5.152 1.00 77.81 187 LYS A C 1
ATOM 1427 O O . LYS A 1 187 ? -4.606 15.614 4.260 1.00 77.81 187 LYS A O 1
ATOM 1432 N N . ALA A 1 188 ? -6.731 15.605 4.986 1.00 75.19 188 ALA A N 1
ATOM 1433 C CA . ALA A 1 188 ? -7.327 16.157 3.773 1.00 75.19 188 ALA A CA 1
ATOM 1434 C C . ALA A 1 188 ? -7.264 17.696 3.709 1.00 75.19 188 ALA A C 1
ATOM 1436 O O . ALA A 1 188 ? -7.720 18.266 2.722 1.00 75.19 188 ALA A O 1
ATOM 1437 N N . GLY A 1 189 ? -6.717 18.366 4.733 1.00 73.62 189 GLY A N 1
ATOM 1438 C CA . GLY A 1 189 ? -6.637 19.828 4.798 1.00 73.62 189 GLY A CA 1
ATOM 1439 C C . GLY A 1 189 ? -7.991 20.517 4.993 1.00 73.62 189 GLY A C 1
ATOM 1440 O O . GLY A 1 189 ? -8.144 21.667 4.599 1.00 73.62 189 GLY A O 1
ATOM 1441 N N . SER A 1 190 ? -8.985 19.820 5.552 1.00 74.31 190 SER A N 1
ATOM 1442 C CA . SER A 1 190 ? -10.320 20.373 5.799 1.00 74.31 190 SER A CA 1
ATOM 1443 C C . SER A 1 190 ? -10.415 21.032 7.179 1.00 74.31 190 SER A C 1
ATOM 1445 O O . SER A 1 190 ? -9.819 20.548 8.142 1.00 74.31 190 SER A O 1
ATOM 1447 N N . GLU A 1 191 ? -11.183 22.120 7.275 1.00 64.81 191 GLU A N 1
ATOM 1448 C CA . GLU A 1 191 ? -11.362 22.907 8.505 1.00 64.81 191 GLU A CA 1
ATOM 1449 C C . GLU A 1 191 ? -12.395 22.288 9.467 1.00 64.81 191 GLU A C 1
ATOM 1451 O O . GLU A 1 191 ? -12.279 22.439 10.685 1.00 64.81 191 GLU A O 1
ATOM 1456 N N . ASP A 1 192 ? -13.357 21.513 8.951 1.00 67.12 192 ASP A N 1
ATOM 1457 C CA . ASP A 1 192 ? -1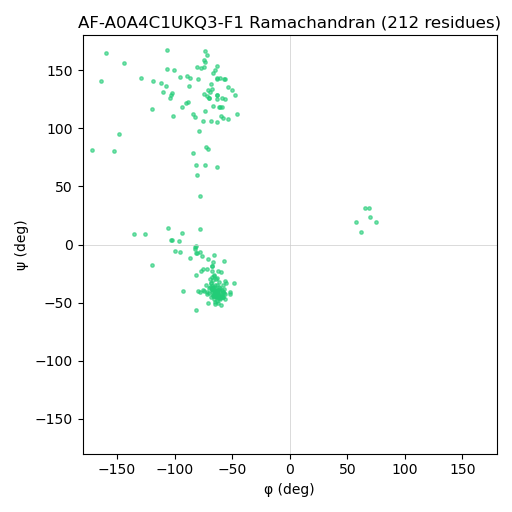4.391 20.855 9.760 1.00 67.12 192 ASP A CA 1
ATOM 1458 C C . ASP A 1 192 ? -13.899 19.515 10.335 1.00 67.12 192 ASP A C 1
ATOM 1460 O O . ASP A 1 192 ? -14.162 18.422 9.827 1.00 67.12 192 ASP A O 1
ATOM 1464 N N . THR A 1 193 ? -13.112 19.608 11.406 1.00 73.25 193 THR A N 1
ATOM 1465 C CA . THR A 1 193 ? -12.511 18.448 12.087 1.00 73.25 193 THR A CA 1
ATOM 1466 C C . THR A 1 193 ? -13.208 18.077 13.392 1.00 73.25 193 THR A C 1
ATOM 1468 O O . THR A 1 193 ? -12.745 17.153 14.059 1.00 73.25 193 THR A O 1
ATOM 1471 N N . ALA A 1 194 ? -14.310 18.748 13.753 1.00 75.50 194 ALA A N 1
ATOM 1472 C CA . ALA A 1 194 ? -14.964 18.668 15.065 1.00 75.50 194 ALA A CA 1
ATOM 1473 C C . ALA A 1 194 ? -15.824 17.402 15.259 1.00 75.50 194 ALA A C 1
ATOM 1475 O O . ALA A 1 194 ? -16.920 17.436 15.813 1.00 75.50 194 ALA A O 1
ATOM 1476 N N . HIS A 1 195 ? -15.322 16.261 14.802 1.00 81.50 195 HIS A N 1
ATOM 1477 C CA . HIS A 1 195 ? -15.930 14.957 14.994 1.00 81.50 195 HIS A CA 1
ATOM 1478 C C . HIS A 1 195 ? -14.845 13.900 15.187 1.00 81.50 195 HIS A C 1
ATOM 1480 O O . HIS A 1 195 ? -13.705 14.027 14.740 1.00 81.50 195 HIS A O 1
ATOM 1486 N N . GLY A 1 196 ? -15.201 12.801 15.848 1.00 76.69 196 GLY A N 1
ATOM 1487 C CA . GLY A 1 196 ? -14.277 11.685 15.994 1.00 76.69 196 GLY A CA 1
ATOM 1488 C C . GLY A 1 196 ? -13.951 11.047 14.648 1.00 76.69 196 GLY A C 1
ATOM 1489 O O . GLY A 1 196 ? -14.806 10.946 13.774 1.00 76.69 196 GLY A O 1
ATOM 1490 N N . THR A 1 197 ? -12.748 10.485 14.522 1.00 75.25 197 THR A N 1
ATOM 1491 C CA . THR A 1 197 ? -12.328 9.696 13.343 1.00 75.25 197 THR A CA 1
ATOM 1492 C C . THR A 1 197 ? -13.260 8.498 13.049 1.00 75.25 197 THR A C 1
ATOM 1494 O O . THR A 1 197 ? -13.207 7.903 11.974 1.00 75.25 197 THR A O 1
ATOM 1497 N N . PHE A 1 198 ? -14.126 8.132 14.000 1.00 75.94 198 PHE A N 1
ATOM 1498 C CA . PHE A 1 198 ? -15.153 7.094 13.878 1.00 75.94 198 PHE A CA 1
ATOM 1499 C C . PHE A 1 198 ? -16.572 7.632 13.644 1.00 75.94 198 PHE A C 1
ATOM 1501 O O . PHE A 1 198 ? -17.508 6.836 13.626 1.00 75.94 198 PHE A O 1
ATOM 1508 N N . SER A 1 199 ? -16.770 8.942 13.489 1.00 78.94 199 SER A N 1
ATOM 1509 C CA . SER A 1 199 ? -18.110 9.489 13.259 1.00 78.94 199 SER A CA 1
ATOM 1510 C C . SER A 1 199 ? -18.686 8.968 11.941 1.00 78.94 199 SER A C 1
ATOM 1512 O O . SER A 1 199 ? -17.964 8.804 10.952 1.00 78.94 199 SER A O 1
ATOM 1514 N N . SER A 1 200 ? -19.991 8.699 11.927 1.00 76.81 200 SER A N 1
ATOM 1515 C CA . SER A 1 200 ? -20.759 8.451 10.702 1.00 76.81 200 SER A CA 1
ATOM 1516 C C . SER A 1 200 ? -20.874 9.699 9.825 1.00 76.81 200 SER A C 1
ATOM 1518 O O . SER A 1 200 ? -21.140 9.580 8.637 1.00 76.81 200 SER A O 1
ATOM 1520 N N . GLU A 1 201 ? -20.637 10.879 10.396 1.00 79.81 201 GLU A N 1
ATOM 1521 C CA . GLU A 1 201 ? -20.664 12.172 9.701 1.00 79.81 201 GLU A CA 1
ATOM 1522 C C . GLU A 1 201 ? -19.362 12.443 8.928 1.00 79.81 201 GLU A C 1
ATOM 1524 O O . GLU A 1 201 ? -19.269 13.395 8.160 1.00 79.81 201 GLU A O 1
ATOM 1529 N N . CYS A 1 202 ? -18.341 11.592 9.094 1.00 81.81 202 CYS A N 1
ATOM 1530 C CA . CYS A 1 202 ? -17.069 11.754 8.407 1.00 81.81 202 CYS A CA 1
ATOM 1531 C C . CYS A 1 202 ? -17.230 11.501 6.900 1.00 81.81 202 CYS A C 1
ATOM 1533 O O . CYS A 1 202 ? -17.299 10.352 6.458 1.00 81.81 202 CYS A O 1
ATOM 1535 N N . GLY A 1 203 ? -17.193 12.563 6.091 1.00 81.88 203 GLY A N 1
ATOM 1536 C CA . GLY A 1 203 ? -17.284 12.476 4.626 1.00 81.88 203 GLY A CA 1
ATOM 1537 C C . GLY A 1 203 ? -16.217 11.582 3.977 1.00 81.88 203 GLY A C 1
ATOM 1538 O O . GLY A 1 203 ? -16.493 10.899 2.993 1.00 81.88 203 GLY A O 1
ATOM 1539 N N . VAL A 1 204 ? -15.015 11.495 4.561 1.00 83.12 204 VAL A N 1
ATOM 1540 C CA . VAL A 1 204 ? -13.967 10.568 4.104 1.00 83.12 204 VAL A CA 1
ATOM 1541 C C . VAL A 1 204 ? -14.391 9.122 4.349 1.00 83.12 204 VAL A C 1
ATOM 1543 O O . VAL A 1 204 ? -14.264 8.297 3.450 1.00 83.12 204 VAL A O 1
ATOM 1546 N N . ARG A 1 205 ? -14.942 8.804 5.528 1.00 82.38 205 ARG A N 1
ATOM 1547 C CA . ARG A 1 205 ? -15.487 7.468 5.808 1.00 82.38 205 ARG A CA 1
ATOM 1548 C C . ARG A 1 205 ? -16.650 7.150 4.870 1.00 82.38 205 ARG A C 1
ATOM 1550 O O . ARG A 1 205 ? -16.658 6.080 4.278 1.00 82.38 205 ARG A O 1
ATOM 1557 N N . ALA A 1 206 ? -17.573 8.093 4.682 1.00 82.81 206 ALA A N 1
ATOM 1558 C CA . ALA A 1 206 ? -18.698 7.936 3.765 1.00 82.81 206 ALA A CA 1
ATOM 1559 C C . ALA A 1 206 ? -18.238 7.664 2.321 1.00 82.81 206 ALA A C 1
ATOM 1561 O O . ALA A 1 206 ? -18.809 6.807 1.652 1.00 82.81 206 ALA A O 1
ATOM 1562 N N . LYS A 1 207 ? -17.166 8.324 1.857 1.00 86.00 207 LYS A N 1
ATOM 1563 C CA . LYS A 1 207 ? -16.549 8.060 0.548 1.00 86.00 207 LYS A CA 1
ATOM 1564 C C . LYS A 1 207 ? -16.067 6.612 0.432 1.00 86.00 207 LYS A C 1
ATOM 1566 O O . LYS A 1 207 ? -16.416 5.940 -0.534 1.00 86.00 207 LYS A O 1
ATOM 1571 N N . TRP A 1 208 ? -15.272 6.128 1.388 1.00 83.56 208 TRP A N 1
ATOM 1572 C CA . TRP A 1 208 ? -14.727 4.762 1.345 1.00 83.56 208 TRP A CA 1
ATOM 1573 C C . TRP A 1 208 ? -15.811 3.691 1.499 1.00 83.56 208 TRP A C 1
ATOM 1575 O O . TRP A 1 208 ? -15.789 2.701 0.771 1.00 83.56 208 TRP A O 1
ATOM 1585 N N . ASP A 1 209 ? -16.796 3.926 2.366 1.00 79.38 209 ASP A N 1
ATOM 1586 C CA . ASP A 1 209 ? -17.988 3.086 2.486 1.00 79.38 209 ASP A CA 1
ATOM 1587 C C . ASP A 1 209 ? -18.805 3.068 1.187 1.00 79.38 209 ASP A C 1
ATOM 1589 O O . ASP A 1 209 ? -19.382 2.040 0.846 1.00 79.38 209 ASP A O 1
ATOM 1593 N N . GLY A 1 210 ? -18.872 4.195 0.473 1.00 79.19 210 GLY A N 1
ATOM 1594 C CA . GLY A 1 210 ? -19.510 4.297 -0.834 1.00 79.19 210 GLY A CA 1
ATOM 1595 C C . GLY A 1 210 ? -18.784 3.455 -1.876 1.00 79.19 210 GLY A C 1
ATOM 1596 O O . GLY A 1 210 ? -19.408 2.609 -2.499 1.00 79.19 210 GLY A O 1
ATOM 1597 N N . ILE A 1 211 ? -17.464 3.614 -2.004 1.00 76.38 211 ILE A N 1
ATOM 1598 C CA . ILE A 1 211 ? -16.638 2.844 -2.952 1.00 76.38 211 ILE A CA 1
ATOM 1599 C C . ILE A 1 211 ? -16.750 1.328 -2.694 1.00 76.38 211 ILE A C 1
ATOM 1601 O O . ILE A 1 211 ? -16.734 0.551 -3.640 1.00 76.38 211 ILE A O 1
ATOM 1605 N N . ALA A 1 212 ? -16.894 0.905 -1.434 1.00 68.56 212 ALA A N 1
ATOM 1606 C CA . ALA A 1 212 ? -17.013 -0.507 -1.066 1.00 68.56 212 ALA A CA 1
ATOM 1607 C C . ALA A 1 212 ? -18.386 -1.138 -1.369 1.00 68.56 212 ALA A C 1
ATOM 1609 O O . ALA A 1 212 ? -18.485 -2.357 -1.424 1.00 68.56 212 ALA A O 1
ATOM 1610 N N . ARG A 1 213 ? -19.448 -0.333 -1.521 1.00 65.94 213 ARG A N 1
ATOM 1611 C CA . ARG A 1 213 ? -20.843 -0.798 -1.689 1.00 65.94 213 ARG A CA 1
ATOM 1612 C C . ARG A 1 213 ? -21.363 -0.650 -3.125 1.00 65.94 213 ARG A C 1
ATOM 1614 O O . ARG A 1 213 ? -22.582 -0.673 -3.330 1.00 65.94 213 ARG A O 1
ATOM 1621 N N . TRP A 1 214 ? -20.468 -0.416 -4.079 1.00 53.69 214 TRP A N 1
ATOM 1622 C CA . TRP A 1 214 ? -20.776 -0.415 -5.509 1.00 53.69 214 TRP A CA 1
ATOM 1623 C C . TRP A 1 214 ? -20.567 -1.798 -6.101 1.00 53.69 214 TRP A C 1
ATOM 1625 O O . TRP A 1 214 ? -19.586 -2.459 -5.695 1.00 53.69 214 TRP A O 1
#

Mean predicted aligned error: 19.92 Å

Sequence (214 aa):
MTPPLGNAPQQTPDGAEISAATTIINQENLDRCSKMEDKMEKLLAEVTSTKEMLGQMHVPERLEEIRKVVAKPAPHMMDYAEAAVKSKTMVAFAKTSTVRLGNGHTFIVASKFENHTAEQVITKLCGVVDARETGVAVDRCSRCLGYGHGKRKEVSEKCAHCDGEHIDVTCRARKEGEFPKCINFTKAGSEDTAHGTFSSECGVRAKWDGIARW